Protein AF-A0A955M9H8-F1 (afdb_monomer_lite)

Sequence (209 aa):
PRNGMIAYDSTDDQLQAYIAGTWIELESAGMVDISDDTNLTAGTGITITGDTIAVQDIYVLTAGDTMTGNLNVDAQMVIGSQSAPEVSIILDLSASDQALRVTRLADPAANIAQPRNGMIAYDSTDDQLQAYIAGTWIELESAGMVDISDDTNLTAGTGITITGDTVAVQDIYVLTAGDTMTGNLNVDAQMVIGSQSAPEVSIILDLSA

Radius of gyration: 46.93 Å; chains: 1; bounding box: 77×35×149 Å

Foldseek 3Di:
DDQQDWDQDPVVRFIWGCHPNDTDTDPPPPDDDCVVVPPPPDDPQFDDDPPDGCNVPPDDDDPPDDDDDDDDDPAADEDDDDPDADPPDNYHDDDPPDDDDFAEDCDCVVPPPDDDFQHWYQHPVVRFIWGCHPNDTDTPDDPDDDPCVPPPDDDDDPPDDDDDDDPPPVDPDDDDPPDDDDDDDDDPPDDDDDDPPDPDDDDDDPDDD

pLDDT: mean 75.11, std 16.64, range [47.38, 98.06]

Structure (mmCIF, N/CA/C/O backbone):
data_AF-A0A955M9H8-F1
#
_entry.id   AF-A0A955M9H8-F1
#
loop_
_atom_site.group_PDB
_atom_site.id
_atom_site.type_symbol
_atom_site.label_atom_id
_atom_site.label_alt_id
_atom_site.label_comp_id
_atom_site.label_asym_id
_atom_site.label_entity_id
_atom_site.label_seq_id
_atom_site.pdbx_PDB_ins_code
_atom_site.Cartn_x
_atom_site.Cartn_y
_atom_site.Cartn_z
_atom_site.occupancy
_atom_site.B_iso_or_equiv
_atom_site.auth_seq_id
_atom_site.auth_comp_id
_atom_site.auth_asym_id
_atom_site.auth_atom_id
_atom_site.pdbx_PDB_model_num
ATOM 1 N N . PRO A 1 1 ? 32.779 8.530 -70.816 1.00 83.12 1 PRO A N 1
ATOM 2 C CA . PRO A 1 1 ? 31.581 7.728 -70.453 1.00 83.12 1 PRO A CA 1
ATOM 3 C C . PRO A 1 1 ? 30.554 7.803 -71.595 1.00 83.12 1 PRO A C 1
ATOM 5 O O . PRO A 1 1 ? 30.585 8.768 -72.357 1.00 83.12 1 PRO A O 1
ATOM 8 N N . ARG A 1 2 ? 29.708 6.784 -71.770 1.00 92.19 2 ARG A N 1
ATOM 9 C CA . ARG A 1 2 ? 28.625 6.783 -72.774 1.00 92.19 2 ARG A CA 1
ATOM 10 C C . ARG A 1 2 ? 27.279 6.790 -72.065 1.00 92.19 2 ARG A C 1
ATOM 12 O O . ARG A 1 2 ? 27.181 6.245 -70.973 1.00 92.19 2 ARG A O 1
ATOM 19 N N . ASN A 1 3 ? 26.270 7.404 -72.680 1.00 91.00 3 ASN A N 1
ATOM 20 C CA . ASN A 1 3 ? 24.918 7.427 -72.128 1.00 91.00 3 ASN A CA 1
ATOM 21 C C . ASN A 1 3 ? 24.426 5.990 -71.858 1.00 91.00 3 ASN A C 1
ATOM 23 O O . ASN A 1 3 ? 24.529 5.149 -72.752 1.00 91.00 3 ASN A O 1
ATOM 27 N N . GLY A 1 4 ? 23.935 5.719 -70.649 1.00 84.81 4 GLY A N 1
ATOM 28 C CA . GLY A 1 4 ? 23.524 4.389 -70.182 1.00 84.81 4 GLY A CA 1
ATOM 29 C C . GLY A 1 4 ? 24.651 3.516 -69.614 1.00 84.81 4 GLY A C 1
ATOM 30 O O . GLY A 1 4 ? 24.417 2.351 -69.310 1.00 84.81 4 GLY A O 1
ATOM 31 N N . MET A 1 5 ? 25.874 4.037 -69.481 1.00 92.56 5 MET A N 1
ATOM 32 C CA . MET A 1 5 ? 26.969 3.320 -68.823 1.00 92.56 5 MET A CA 1
ATOM 33 C C . MET A 1 5 ? 26.727 3.268 -67.315 1.00 92.56 5 MET A C 1
ATOM 35 O O . MET A 1 5 ? 26.550 4.316 -66.707 1.00 92.56 5 MET A O 1
ATOM 39 N N . ILE A 1 6 ? 26.768 2.074 -66.727 1.00 92.25 6 ILE A N 1
ATOM 40 C CA . ILE A 1 6 ? 26.753 1.884 -65.274 1.00 92.25 6 ILE A CA 1
ATOM 41 C C . ILE A 1 6 ? 28.199 1.720 -64.808 1.00 92.25 6 ILE A C 1
ATOM 43 O O . ILE A 1 6 ? 28.963 0.963 -65.413 1.00 92.25 6 ILE A O 1
ATOM 47 N N . ALA A 1 7 ? 28.578 2.437 -63.760 1.00 91.25 7 ALA A N 1
ATOM 48 C CA . ALA A 1 7 ? 29.853 2.279 -63.080 1.00 91.25 7 ALA A CA 1
ATOM 49 C C . ALA A 1 7 ? 29.627 2.276 -61.573 1.00 91.25 7 ALA A C 1
ATOM 51 O O . ALA A 1 7 ? 28.625 2.787 -61.090 1.00 91.25 7 ALA A O 1
ATOM 52 N N . TYR A 1 8 ? 30.560 1.681 -60.847 1.00 88.50 8 TYR A N 1
ATOM 53 C CA . TYR A 1 8 ? 30.609 1.786 -59.400 1.00 88.50 8 TYR A CA 1
ATOM 54 C C . TYR A 1 8 ? 31.671 2.825 -59.037 1.00 88.50 8 TYR A C 1
ATOM 56 O O . TYR A 1 8 ? 32.815 2.724 -59.497 1.00 88.50 8 TYR A O 1
ATOM 64 N N . ASP A 1 9 ? 31.269 3.837 -58.279 1.00 88.38 9 ASP A N 1
ATOM 65 C CA . ASP A 1 9 ? 32.151 4.850 -57.726 1.00 88.38 9 ASP A CA 1
ATOM 66 C C . ASP A 1 9 ? 32.754 4.320 -56.426 1.00 88.38 9 ASP A C 1
ATOM 68 O O . ASP A 1 9 ? 32.091 4.219 -55.399 1.00 88.38 9 ASP A O 1
ATOM 72 N N . SER A 1 10 ? 34.033 3.954 -56.480 1.00 86.75 10 SER A N 1
ATOM 73 C CA . SER A 1 10 ? 34.754 3.423 -55.323 1.00 86.75 10 SER A CA 1
ATOM 74 C C . SER A 1 10 ? 35.088 4.472 -54.261 1.00 86.75 10 SER A C 1
ATOM 76 O O . SER A 1 10 ? 35.590 4.104 -53.203 1.00 86.75 10 SER A O 1
ATOM 78 N N . THR A 1 11 ? 34.923 5.763 -54.557 1.00 86.94 11 THR A N 1
ATOM 79 C CA . THR A 1 11 ? 35.150 6.835 -53.581 1.00 86.94 11 THR A CA 1
ATOM 80 C C . THR A 1 11 ? 33.936 7.007 -52.678 1.00 86.94 11 THR A C 1
ATOM 82 O O . THR A 1 11 ? 34.119 7.136 -51.470 1.00 86.94 11 THR A O 1
ATOM 85 N N . ASP A 1 12 ? 32.736 6.909 -53.252 1.00 80.25 12 ASP A N 1
ATOM 86 C CA . ASP A 1 12 ? 31.474 7.118 -52.535 1.00 80.25 12 ASP A CA 1
ATOM 87 C C . ASP A 1 12 ? 30.706 5.807 -52.247 1.00 80.25 12 ASP A C 1
ATOM 89 O O . ASP A 1 12 ? 29.669 5.832 -51.591 1.00 80.25 12 ASP A O 1
ATOM 93 N N . ASP A 1 13 ? 31.228 4.652 -52.687 1.00 82.56 13 ASP A N 1
ATOM 94 C CA . ASP A 1 13 ? 30.629 3.310 -52.524 1.00 82.56 13 ASP A CA 1
ATOM 95 C C . ASP A 1 13 ? 29.223 3.195 -53.149 1.00 82.56 13 ASP A C 1
ATOM 97 O O . ASP A 1 13 ? 28.320 2.562 -52.609 1.00 82.56 13 ASP A O 1
ATOM 101 N N . GLN A 1 14 ? 29.022 3.817 -54.317 1.00 81.94 14 GLN A N 1
ATOM 102 C CA . GLN A 1 14 ? 27.717 3.872 -54.989 1.00 81.94 14 GLN A CA 1
ATOM 103 C C . GLN A 1 14 ? 27.767 3.342 -56.422 1.00 81.94 14 GLN A C 1
ATOM 105 O O . GLN A 1 14 ? 28.731 3.543 -57.161 1.00 81.94 14 GLN A O 1
ATOM 110 N N . LEU A 1 15 ? 26.684 2.702 -56.868 1.00 87.56 15 LEU A N 1
ATOM 111 C CA . LEU A 1 15 ? 26.443 2.465 -58.293 1.00 87.56 15 LEU A CA 1
ATOM 112 C C . LEU A 1 15 ? 25.888 3.747 -58.924 1.00 87.56 15 LEU A C 1
ATOM 114 O O . LEU A 1 15 ? 24.933 4.326 -58.427 1.00 87.56 15 LEU A O 1
ATOM 118 N N . GLN A 1 16 ? 26.451 4.175 -60.048 1.00 89.62 16 GLN A N 1
ATOM 119 C CA . GLN A 1 16 ? 26.017 5.352 -60.796 1.00 89.62 16 GLN A CA 1
ATOM 120 C C . GLN A 1 16 ? 25.764 4.990 -62.263 1.00 89.62 16 GLN A C 1
ATOM 122 O O . GLN A 1 16 ? 26.453 4.155 -62.857 1.00 89.62 16 GLN A O 1
ATOM 127 N N . ALA A 1 17 ? 24.799 5.660 -62.885 1.00 90.94 17 ALA A N 1
ATOM 128 C CA . ALA A 1 17 ? 24.552 5.624 -64.318 1.00 90.94 17 ALA A CA 1
ATOM 129 C C . ALA A 1 17 ? 24.946 6.955 -64.967 1.00 90.94 17 ALA A C 1
ATOM 131 O O . ALA A 1 17 ? 24.565 8.031 -64.513 1.00 90.94 17 ALA A O 1
ATOM 132 N N . TYR A 1 18 ? 25.675 6.897 -66.080 1.00 91.44 18 TYR A N 1
ATOM 133 C CA . TYR A 1 18 ? 25.978 8.079 -66.876 1.00 91.44 18 TYR A CA 1
ATOM 134 C C . TYR A 1 18 ? 24.813 8.384 -67.812 1.00 91.44 18 TYR A C 1
ATOM 136 O O . TYR A 1 18 ? 24.630 7.699 -68.823 1.00 91.44 18 TYR A O 1
ATOM 144 N N . ILE A 1 19 ? 24.035 9.414 -67.491 1.00 87.88 19 ILE A N 1
ATOM 145 C CA . ILE A 1 19 ? 22.838 9.817 -68.224 1.00 87.88 19 ILE A CA 1
ATOM 146 C C . ILE A 1 19 ? 22.992 11.264 -68.705 1.00 87.88 19 ILE A C 1
ATOM 148 O O . ILE A 1 19 ? 23.297 12.170 -67.938 1.00 87.88 19 ILE A O 1
ATOM 152 N N . ALA A 1 20 ? 22.798 11.487 -70.005 1.00 90.06 20 ALA A N 1
ATOM 153 C CA . ALA A 1 20 ? 22.765 12.802 -70.650 1.00 90.06 20 ALA A CA 1
ATOM 154 C C . ALA A 1 20 ? 23.969 13.725 -70.356 1.00 90.06 20 ALA A C 1
ATOM 156 O O . ALA A 1 20 ? 23.840 14.944 -70.402 1.00 90.06 20 ALA A O 1
ATOM 157 N N . GLY A 1 21 ? 25.152 13.157 -70.110 1.00 89.94 21 GLY A N 1
ATOM 158 C CA . GLY A 1 21 ? 26.365 13.93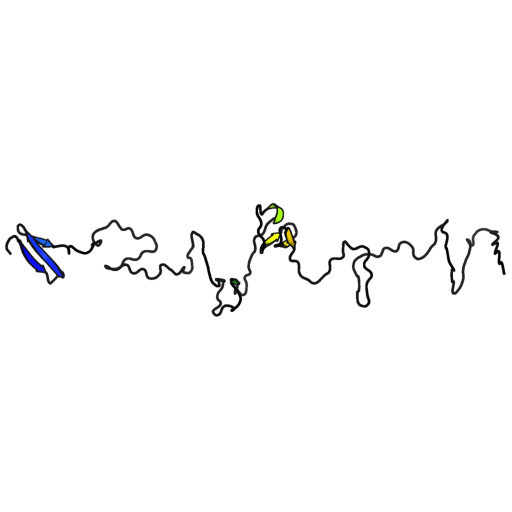7 -69.845 1.00 89.94 21 GLY A CA 1
ATOM 159 C C . GLY A 1 21 ? 26.805 13.961 -68.379 1.00 89.94 21 GLY A C 1
ATOM 160 O O . GLY A 1 21 ? 27.921 14.409 -68.111 1.00 89.94 21 GLY A O 1
ATOM 161 N N . THR A 1 22 ? 25.988 13.425 -67.470 1.00 91.19 22 THR A N 1
ATOM 162 C CA . THR A 1 22 ? 26.162 13.519 -66.013 1.00 91.19 22 THR A CA 1
ATOM 163 C C . THR A 1 22 ? 26.064 12.139 -65.363 1.00 91.19 22 THR A C 1
ATOM 165 O O . THR A 1 22 ? 25.365 11.263 -65.867 1.00 91.19 22 THR A O 1
ATOM 168 N N . TRP A 1 23 ? 26.773 11.926 -64.257 1.00 88.94 23 TRP A N 1
ATOM 169 C CA . TRP A 1 23 ? 26.601 10.738 -63.421 1.00 88.94 23 TRP A CA 1
ATOM 170 C C . TRP A 1 23 ? 25.436 10.944 -62.453 1.00 88.94 23 TRP A C 1
ATOM 172 O O . TRP A 1 23 ? 25.361 11.982 -61.803 1.00 88.94 23 TRP A O 1
ATOM 182 N N . ILE A 1 24 ? 24.516 9.985 -62.412 1.00 84.94 24 ILE A N 1
ATOM 183 C CA . ILE A 1 24 ? 23.360 9.962 -61.512 1.00 84.94 24 ILE A CA 1
ATOM 184 C C . ILE A 1 24 ? 23.457 8.681 -60.690 1.00 84.94 24 ILE A C 1
ATOM 186 O O . ILE A 1 24 ? 23.685 7.612 -61.258 1.00 84.94 24 ILE A O 1
ATOM 190 N N . GLU A 1 25 ? 23.302 8.784 -59.377 1.00 85.38 25 GLU A N 1
ATOM 191 C CA . GLU A 1 25 ? 23.311 7.639 -58.468 1.00 85.38 25 GLU A CA 1
ATOM 192 C C . GLU A 1 25 ? 22.121 6.711 -58.738 1.00 85.38 25 GLU A C 1
ATOM 194 O O . GLU A 1 25 ? 21.013 7.139 -59.063 1.00 85.38 25 GLU A O 1
ATOM 199 N N . LEU A 1 26 ? 22.380 5.410 -58.672 1.00 78.25 26 LEU A N 1
ATOM 200 C CA . LEU A 1 26 ? 21.370 4.370 -58.730 1.00 78.25 26 LEU A CA 1
ATOM 201 C C . LEU A 1 26 ? 21.075 3.969 -57.290 1.00 78.25 26 LEU A C 1
ATOM 203 O O . LEU A 1 26 ? 21.763 3.110 -56.740 1.00 78.25 26 LEU A O 1
ATOM 207 N N . GLU A 1 27 ? 20.064 4.596 -56.693 1.00 71.31 27 GLU A N 1
ATOM 208 C CA . GLU A 1 27 ? 19.567 4.205 -55.374 1.00 71.31 27 GLU A CA 1
ATOM 209 C C . GLU A 1 27 ? 19.289 2.694 -55.355 1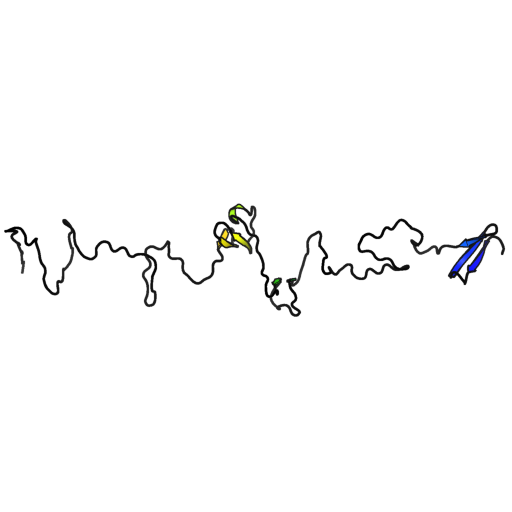.00 71.31 27 GLU A C 1
ATOM 211 O O . GLU A 1 27 ? 18.696 2.124 -56.283 1.00 71.31 27 GLU A O 1
ATOM 216 N N . SER A 1 28 ? 19.768 2.025 -54.307 1.00 62.06 28 SER A N 1
ATOM 217 C CA . SER A 1 28 ? 19.580 0.592 -54.114 1.00 62.06 28 SER A CA 1
ATOM 218 C C . SER A 1 28 ? 18.086 0.287 -53.988 1.00 62.06 28 SER A C 1
ATOM 220 O O . SER A 1 28 ? 17.475 0.472 -52.937 1.00 62.06 28 SER A O 1
ATOM 222 N N . ALA A 1 29 ? 17.483 -0.190 -55.077 1.00 50.16 29 ALA A N 1
ATOM 223 C CA . ALA A 1 29 ? 16.098 -0.637 -55.114 1.00 50.16 29 ALA A CA 1
ATOM 224 C C . ALA A 1 29 ? 15.924 -1.890 -54.234 1.00 50.16 29 ALA A C 1
ATOM 226 O O . ALA A 1 29 ? 15.970 -3.022 -54.716 1.00 50.16 29 ALA A O 1
ATOM 227 N N . GLY A 1 30 ? 15.753 -1.696 -52.927 1.00 50.28 30 GLY A N 1
ATOM 228 C CA . GLY A 1 30 ? 15.548 -2.795 -51.983 1.00 50.28 30 GLY A CA 1
ATOM 229 C C . 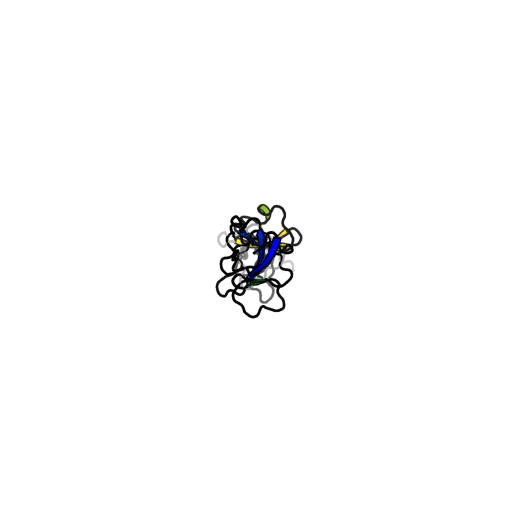GLY A 1 30 ? 15.498 -2.415 -50.505 1.00 50.28 30 GLY A C 1
ATOM 230 O O . GLY A 1 30 ? 15.001 -3.213 -49.711 1.00 50.28 30 GLY A O 1
ATOM 231 N N . MET A 1 31 ? 15.953 -1.221 -50.125 1.00 48.75 31 MET A N 1
ATOM 232 C CA . MET A 1 31 ? 15.824 -0.698 -48.764 1.00 48.75 31 MET A CA 1
ATOM 233 C C . MET A 1 31 ? 15.213 0.700 -48.812 1.00 48.75 31 MET A C 1
ATOM 235 O O . MET A 1 31 ? 15.521 1.477 -49.707 1.00 48.75 31 MET A O 1
ATOM 239 N N . VAL A 1 32 ? 14.303 0.984 -47.879 1.00 52.91 32 VAL A N 1
ATOM 240 C CA . VAL A 1 32 ? 13.751 2.330 -47.697 1.00 52.91 32 VAL A CA 1
ATOM 241 C C . VAL A 1 32 ? 14.846 3.169 -47.044 1.00 52.91 32 VAL A C 1
ATOM 243 O O . VAL A 1 32 ? 15.114 3.001 -45.854 1.00 52.91 32 VAL A O 1
ATOM 246 N N . ASP A 1 33 ? 15.510 3.989 -47.851 1.00 60.97 33 ASP A N 1
ATOM 247 C CA . ASP A 1 33 ? 16.391 5.059 -47.397 1.00 60.97 33 ASP A CA 1
ATOM 248 C C . ASP A 1 33 ? 15.531 6.190 -46.810 1.00 60.97 33 ASP A C 1
ATOM 250 O O . ASP A 1 33 ? 14.473 6.507 -47.349 1.00 60.97 33 ASP A O 1
ATOM 254 N N . ILE A 1 34 ? 15.946 6.718 -45.661 1.00 61.75 34 ILE A N 1
ATOM 255 C CA . ILE A 1 34 ? 15.305 7.847 -44.964 1.00 61.75 34 ILE A CA 1
ATOM 256 C C . ILE A 1 34 ? 16.326 8.950 -44.652 1.00 61.75 34 ILE A C 1
ATOM 258 O O . ILE A 1 34 ? 16.049 9.852 -43.859 1.00 61.75 34 ILE A O 1
ATOM 262 N N . SER A 1 35 ? 17.542 8.841 -45.192 1.00 61.22 35 SER A N 1
ATOM 263 C CA . SER A 1 35 ? 18.654 9.757 -44.923 1.00 61.22 35 SER A CA 1
ATOM 264 C C . SER A 1 35 ? 18.390 11.172 -45.454 1.00 61.22 35 SER A C 1
ATOM 266 O O . SER A 1 35 ? 18.910 12.152 -44.916 1.00 61.22 35 SER A O 1
ATOM 268 N N . ASP A 1 36 ? 17.516 11.288 -46.448 1.00 58.84 36 ASP A N 1
ATOM 269 C CA . ASP A 1 36 ? 17.034 12.506 -47.090 1.00 58.84 36 ASP A CA 1
ATOM 270 C C . ASP A 1 36 ? 15.661 12.983 -46.569 1.00 58.84 36 ASP A C 1
ATOM 272 O O . ASP A 1 36 ? 15.304 14.154 -46.753 1.00 58.84 36 ASP A O 1
ATOM 276 N N . ASP A 1 37 ? 14.931 12.147 -45.821 1.00 58.81 37 ASP A N 1
ATOM 277 C CA . ASP A 1 37 ? 13.652 12.480 -45.180 1.00 58.81 37 ASP A CA 1
ATOM 278 C C . ASP A 1 37 ? 13.845 13.429 -43.979 1.00 58.81 37 ASP A C 1
ATOM 280 O O . ASP A 1 37 ? 13.735 13.088 -42.798 1.00 58.81 37 ASP A O 1
ATOM 284 N N . THR A 1 38 ? 14.070 14.705 -44.296 1.00 52.22 38 THR A N 1
ATOM 285 C CA . THR A 1 38 ? 14.403 15.810 -43.373 1.00 52.22 38 THR A CA 1
ATOM 286 C C . THR A 1 38 ? 13.273 16.198 -42.401 1.00 52.22 38 THR A C 1
ATOM 288 O O . THR A 1 38 ? 13.384 17.180 -41.664 1.00 52.22 38 THR A O 1
ATOM 291 N N . ASN A 1 39 ? 12.173 15.442 -42.385 1.00 51.00 39 ASN A N 1
ATOM 292 C CA . ASN A 1 39 ? 10.959 15.733 -41.620 1.00 51.00 39 ASN A CA 1
ATOM 293 C C . ASN A 1 39 ? 10.777 14.834 -40.389 1.00 51.00 39 ASN A C 1
ATOM 295 O O . ASN A 1 39 ? 9.821 15.022 -39.632 1.00 51.00 39 ASN A O 1
ATOM 299 N N . LEU A 1 40 ? 11.674 13.873 -40.152 1.00 59.12 40 LEU A N 1
ATOM 300 C CA . LEU A 1 40 ? 11.660 13.080 -38.927 1.00 59.12 40 LEU A CA 1
ATOM 301 C C . LEU A 1 40 ? 12.214 13.918 -37.772 1.00 59.12 40 LEU A C 1
ATOM 303 O O . LEU A 1 40 ? 13.390 13.873 -37.424 1.00 59.12 40 LEU A O 1
ATOM 307 N N . THR A 1 41 ? 11.341 14.714 -37.159 1.00 55.19 41 THR A N 1
ATOM 308 C CA . THR A 1 41 ? 11.660 15.349 -35.880 1.00 55.19 41 THR A CA 1
ATOM 309 C C . THR A 1 41 ? 11.634 14.257 -34.818 1.00 55.19 41 THR A C 1
ATOM 311 O O . THR A 1 41 ? 10.561 13.822 -34.400 1.00 55.19 41 THR A O 1
ATOM 314 N N . ALA A 1 42 ? 12.807 13.782 -34.398 1.00 53.47 42 ALA A N 1
ATOM 315 C CA . ALA A 1 42 ? 12.921 12.943 -33.215 1.00 53.47 42 ALA A CA 1
ATOM 316 C C . ALA A 1 42 ? 12.283 13.694 -32.035 1.00 53.47 42 ALA A C 1
ATOM 318 O O . ALA A 1 42 ? 12.747 14.762 -31.632 1.00 53.47 42 ALA A O 1
ATOM 319 N N . GLY A 1 43 ? 11.171 13.171 -31.516 1.00 52.50 43 GLY A N 1
ATOM 320 C CA . GLY A 1 43 ? 10.626 13.644 -30.250 1.00 52.50 43 GLY A CA 1
ATOM 321 C C . GLY A 1 43 ? 11.633 13.414 -29.120 1.00 52.50 43 GLY A C 1
ATOM 322 O O . GLY A 1 43 ? 12.604 12.668 -29.262 1.00 52.50 43 GLY A O 1
ATOM 323 N N . THR A 1 44 ? 11.399 14.033 -27.968 1.00 55.47 44 THR A N 1
ATOM 324 C CA . THR A 1 44 ? 12.144 13.729 -26.738 1.00 55.47 44 THR A CA 1
ATOM 325 C C . THR A 1 44 ? 12.190 12.215 -26.489 1.00 55.47 44 THR A C 1
ATOM 327 O O . THR A 1 44 ? 11.137 11.590 -26.394 1.00 55.47 44 THR A O 1
ATOM 330 N N . GLY A 1 45 ? 13.397 11.641 -26.391 1.00 50.97 45 GLY A N 1
ATOM 331 C CA . GLY A 1 45 ? 13.622 10.209 -26.127 1.00 50.97 45 GLY A CA 1
ATOM 332 C C . GLY A 1 45 ? 14.080 9.370 -27.328 1.00 50.97 45 GLY A C 1
ATOM 333 O O . GLY A 1 45 ? 14.366 8.190 -27.157 1.00 50.97 45 GLY A O 1
ATOM 334 N N . ILE A 1 46 ? 14.187 9.953 -28.527 1.00 55.31 46 ILE A N 1
ATOM 335 C CA . ILE A 1 46 ? 14.696 9.260 -29.720 1.00 55.31 46 ILE A CA 1
ATOM 336 C C . ILE A 1 46 ? 16.080 9.820 -30.084 1.00 55.31 46 ILE A C 1
ATOM 338 O O . ILE A 1 46 ? 16.207 10.997 -30.414 1.00 55.31 46 ILE A O 1
ATOM 342 N N . THR A 1 47 ? 17.108 8.966 -30.066 1.00 54.94 47 THR A N 1
ATOM 343 C CA . THR A 1 47 ? 18.454 9.280 -30.576 1.00 54.94 47 THR A CA 1
ATOM 344 C C . THR A 1 47 ? 18.692 8.473 -31.846 1.00 54.94 47 THR A C 1
ATOM 346 O O . THR A 1 47 ? 18.705 7.245 -31.805 1.00 54.94 47 THR A O 1
ATOM 349 N N . ILE A 1 48 ? 18.878 9.153 -32.976 1.00 60.53 48 ILE A N 1
ATOM 350 C CA . ILE A 1 48 ? 19.225 8.529 -34.258 1.00 60.53 48 ILE A CA 1
ATOM 351 C C . ILE A 1 48 ? 20.693 8.861 -34.537 1.00 60.53 48 ILE A C 1
ATOM 353 O O . ILE A 1 48 ? 21.060 10.032 -34.611 1.00 60.53 48 ILE A O 1
ATOM 357 N N . THR A 1 49 ? 21.537 7.839 -34.671 1.00 51.47 49 THR A N 1
ATOM 358 C CA . THR A 1 49 ? 22.949 7.986 -35.058 1.00 51.47 49 THR A CA 1
ATOM 359 C C . THR A 1 49 ? 23.279 6.926 -36.106 1.00 51.47 49 THR A C 1
ATOM 361 O O . THR A 1 49 ? 23.307 5.743 -35.777 1.00 51.47 49 THR A O 1
ATOM 364 N N . GLY A 1 50 ? 23.527 7.353 -37.351 1.00 60.47 50 GLY A N 1
ATOM 365 C CA . GLY A 1 50 ? 23.748 6.475 -38.512 1.00 60.47 50 GLY A CA 1
ATOM 366 C C . GLY A 1 50 ? 22.484 5.760 -39.015 1.00 60.47 50 GLY A C 1
ATOM 367 O O . GLY A 1 50 ? 21.373 6.091 -38.605 1.00 60.47 50 GLY A O 1
ATOM 368 N N . ASP A 1 51 ? 22.676 4.738 -39.856 1.00 56.97 51 ASP A N 1
ATOM 369 C CA . ASP A 1 51 ? 21.616 3.956 -40.527 1.00 56.97 51 ASP A CA 1
ATOM 370 C C . ASP A 1 51 ? 20.951 2.900 -39.622 1.00 56.97 51 ASP A C 1
ATOM 372 O O . ASP A 1 51 ? 20.349 1.933 -40.089 1.00 56.97 51 ASP A O 1
ATOM 376 N N . THR A 1 52 ? 21.105 2.995 -38.300 1.00 53.59 52 THR A N 1
ATOM 377 C CA . THR A 1 52 ? 20.571 1.997 -37.365 1.00 53.59 52 THR A CA 1
ATOM 378 C C . THR A 1 52 ? 19.881 2.666 -36.187 1.00 53.59 52 THR A C 1
ATOM 380 O O . THR A 1 52 ? 20.471 3.441 -35.438 1.00 53.59 52 THR A O 1
ATOM 383 N N . ILE A 1 53 ? 18.609 2.315 -35.997 1.00 62.69 53 ILE A N 1
ATOM 384 C CA . ILE A 1 53 ? 17.819 2.707 -34.831 1.00 62.69 53 ILE A CA 1
ATOM 385 C C . ILE A 1 53 ? 18.332 1.913 -33.620 1.00 62.69 53 ILE A C 1
ATOM 387 O O . ILE A 1 53 ? 17.967 0.755 -33.414 1.00 62.69 53 ILE A O 1
ATOM 391 N N . ALA A 1 54 ? 19.197 2.534 -32.818 1.00 53.84 54 ALA A N 1
ATOM 392 C CA . ALA A 1 54 ? 19.634 2.008 -31.529 1.00 53.84 54 ALA A CA 1
ATOM 393 C C . ALA A 1 54 ? 18.690 2.507 -30.424 1.00 53.84 54 ALA A C 1
ATOM 395 O O . ALA A 1 54 ? 18.894 3.565 -29.834 1.00 53.84 54 ALA A O 1
ATOM 396 N N . VAL A 1 55 ? 17.639 1.741 -30.136 1.00 56.50 55 VAL A N 1
ATOM 397 C CA . VAL A 1 55 ? 16.784 1.974 -28.963 1.00 56.50 55 VAL A CA 1
ATOM 398 C C . VAL A 1 55 ? 17.445 1.345 -27.742 1.00 56.50 55 VAL A C 1
ATOM 400 O O . VAL A 1 55 ? 17.166 0.202 -27.399 1.00 56.50 55 VAL A O 1
ATOM 403 N N . GLN A 1 56 ? 18.383 2.062 -27.121 1.00 53.62 56 GLN A N 1
ATOM 404 C CA . GLN A 1 56 ? 19.143 1.498 -26.001 1.00 53.62 56 GLN A CA 1
ATOM 405 C C . GLN A 1 56 ? 18.286 1.190 -24.771 1.00 53.62 56 GLN A C 1
ATOM 407 O O . GLN A 1 56 ? 18.686 0.308 -24.039 1.00 53.62 56 GLN A O 1
ATOM 412 N N . ASP A 1 57 ? 17.108 1.790 -24.573 1.00 58.28 57 ASP A N 1
ATOM 413 C CA . ASP A 1 57 ? 16.256 1.475 -23.418 1.00 58.28 57 ASP A CA 1
ATOM 414 C C . ASP A 1 57 ? 14.800 1.924 -23.649 1.00 58.28 57 ASP A C 1
ATOM 416 O O . ASP A 1 57 ? 14.385 2.985 -23.198 1.00 58.28 57 ASP A O 1
ATOM 420 N N . ILE A 1 58 ? 13.975 1.127 -24.340 1.00 60.88 58 ILE A N 1
ATOM 421 C CA . ILE A 1 58 ? 12.508 1.360 -24.338 1.00 60.88 58 ILE A CA 1
ATOM 422 C C . ILE A 1 58 ? 11.842 0.803 -23.060 1.00 60.88 58 ILE A C 1
ATOM 424 O O . ILE A 1 58 ? 10.663 1.047 -22.821 1.00 60.88 58 ILE A O 1
ATOM 428 N N . TYR A 1 59 ? 12.574 0.077 -22.206 1.00 66.31 59 TYR A N 1
ATOM 429 C CA . TYR A 1 59 ? 11.966 -0.732 -21.139 1.00 66.31 59 TYR A CA 1
ATOM 430 C C . TYR A 1 59 ? 12.436 -0.460 -19.707 1.00 66.31 59 TYR A C 1
ATOM 432 O O . TYR A 1 59 ? 12.004 -1.169 -18.798 1.00 66.31 59 TYR A O 1
ATOM 440 N N . VAL A 1 60 ? 13.260 0.560 -19.465 1.00 66.31 60 VAL A N 1
ATOM 441 C CA . VAL A 1 60 ? 13.651 0.926 -18.099 1.00 66.31 60 VAL A CA 1
ATOM 442 C C . VAL A 1 60 ? 13.255 2.368 -17.849 1.00 66.31 60 VAL A C 1
ATOM 444 O O . VAL A 1 60 ? 13.840 3.284 -18.412 1.00 66.31 60 VAL A O 1
ATOM 447 N N . LEU A 1 61 ? 12.252 2.561 -16.991 1.00 75.69 61 LEU A N 1
ATOM 448 C CA . LEU A 1 61 ? 12.025 3.860 -16.371 1.00 75.69 61 LEU A CA 1
ATOM 449 C C . LEU A 1 61 ? 13.268 4.182 -15.543 1.00 75.69 61 LEU A C 1
ATOM 451 O O . LEU A 1 61 ? 13.609 3.473 -14.595 1.00 75.69 61 LEU A O 1
ATOM 455 N N . THR A 1 62 ? 13.969 5.225 -15.937 1.00 72.25 62 THR A N 1
ATOM 456 C CA . THR A 1 62 ? 15.102 5.788 -15.223 1.00 72.25 62 THR A CA 1
ATOM 457 C C . THR A 1 62 ? 14.635 6.776 -14.153 1.00 72.25 62 THR A C 1
ATOM 459 O O . THR A 1 62 ? 13.452 7.109 -14.028 1.00 72.25 62 THR A O 1
ATOM 462 N N . ALA A 1 63 ? 15.571 7.234 -13.319 1.00 75.50 63 ALA A N 1
ATOM 463 C CA . ALA A 1 63 ? 15.272 8.210 -12.281 1.00 75.50 63 ALA A CA 1
ATOM 464 C C . ALA A 1 63 ? 14.724 9.509 -12.898 1.00 75.50 63 ALA A C 1
ATOM 466 O O . ALA A 1 63 ? 15.425 10.202 -13.631 1.00 75.50 63 ALA A O 1
ATOM 467 N N . GLY A 1 64 ? 13.484 9.849 -12.544 1.00 77.25 64 GLY A N 1
ATOM 468 C CA . GLY A 1 64 ? 12.786 11.034 -13.047 1.00 77.25 64 GLY A CA 1
ATOM 469 C C . GLY A 1 64 ? 11.730 10.739 -14.112 1.00 77.25 64 GLY A C 1
ATOM 470 O O . GLY A 1 64 ? 10.944 11.634 -14.426 1.00 77.25 64 GLY A O 1
ATOM 471 N N . ASP A 1 65 ? 11.649 9.505 -14.614 1.00 81.56 65 ASP A N 1
ATOM 472 C CA . ASP A 1 65 ? 10.611 9.133 -15.570 1.00 81.56 65 ASP A CA 1
ATOM 473 C C . ASP A 1 65 ? 9.223 9.083 -14.916 1.00 81.56 65 ASP A C 1
ATOM 475 O O . ASP A 1 65 ? 9.055 8.728 -13.748 1.00 81.56 65 ASP A O 1
ATOM 479 N N . THR A 1 66 ? 8.200 9.452 -15.690 1.00 81.62 66 THR A N 1
ATOM 480 C CA . THR A 1 66 ? 6.790 9.404 -15.281 1.00 81.62 66 THR A CA 1
ATOM 481 C C . THR A 1 66 ? 6.023 8.478 -16.216 1.00 81.62 66 THR A C 1
ATOM 483 O O . THR A 1 66 ? 6.030 8.668 -17.431 1.00 81.62 66 THR A O 1
ATOM 486 N N . MET A 1 67 ? 5.313 7.494 -15.663 1.00 84.00 67 MET A N 1
ATOM 487 C CA . MET A 1 67 ? 4.395 6.663 -16.443 1.00 84.00 67 MET A CA 1
ATOM 488 C C . MET A 1 67 ? 3.062 7.381 -16.650 1.00 84.00 67 MET A C 1
ATOM 490 O O . MET A 1 67 ? 2.446 7.845 -15.694 1.00 84.00 67 MET A O 1
ATOM 494 N N . THR A 1 68 ? 2.574 7.406 -17.891 1.00 79.25 68 THR A N 1
ATOM 495 C CA . THR A 1 68 ? 1.177 7.750 -18.185 1.00 79.25 68 THR A CA 1
ATOM 496 C C . THR A 1 68 ? 0.434 6.456 -18.512 1.00 79.25 68 THR A C 1
ATOM 498 O O . THR A 1 68 ? 0.632 5.889 -19.582 1.00 79.25 68 THR A O 1
ATOM 501 N N . GLY A 1 69 ? -0.383 5.951 -17.584 1.00 83.81 69 GLY A N 1
ATOM 502 C CA . GLY A 1 69 ? -1.141 4.705 -17.752 1.00 83.81 69 GLY A CA 1
ATOM 503 C C . GLY A 1 69 ? -1.031 3.757 -16.557 1.00 83.81 69 GLY A C 1
ATOM 504 O O . GLY A 1 69 ? -0.536 4.131 -15.496 1.00 83.81 69 GLY A O 1
ATOM 505 N N . ASN A 1 70 ? -1.513 2.525 -16.735 1.00 87.62 70 ASN A N 1
ATOM 506 C CA . ASN A 1 70 ? -1.493 1.504 -15.689 1.00 87.62 70 ASN A CA 1
ATOM 507 C C . ASN A 1 70 ? -0.172 0.728 -15.713 1.00 87.62 70 ASN A C 1
ATOM 509 O O . ASN A 1 70 ? 0.267 0.281 -16.771 1.00 87.62 70 ASN A O 1
ATOM 513 N N . LEU A 1 71 ? 0.406 0.499 -14.536 1.00 87.69 71 LEU A N 1
ATOM 514 C CA . LEU A 1 71 ? 1.467 -0.481 -14.331 1.00 87.69 71 LEU A CA 1
ATOM 515 C C . LEU A 1 71 ? 0.823 -1.815 -13.924 1.00 87.69 71 LEU A C 1
ATOM 517 O O . LEU A 1 71 ? 0.204 -1.888 -12.865 1.00 87.69 71 LEU A O 1
ATOM 521 N N . ASN A 1 72 ? 0.949 -2.853 -14.755 1.00 87.50 72 ASN A N 1
ATOM 522 C CA . ASN A 1 72 ? 0.573 -4.217 -14.375 1.00 87.50 72 ASN A CA 1
ATOM 523 C C . ASN A 1 72 ? 1.828 -4.985 -13.943 1.00 87.50 72 ASN A C 1
ATOM 525 O O . ASN A 1 72 ? 2.744 -5.149 -14.748 1.00 87.50 72 ASN A O 1
ATOM 529 N N . VAL A 1 73 ? 1.871 -5.434 -12.687 1.00 88.19 73 VAL A N 1
ATOM 530 C CA . VAL A 1 73 ? 2.978 -6.222 -12.127 1.00 88.19 73 VAL A CA 1
ATOM 531 C C . VAL A 1 73 ? 2.433 -7.595 -11.744 1.00 88.19 73 VAL A C 1
ATOM 533 O O . VAL A 1 73 ? 1.656 -7.704 -10.802 1.00 88.19 73 VAL A O 1
ATOM 536 N N . ASP A 1 74 ? 2.840 -8.638 -12.470 1.00 86.31 74 ASP A N 1
ATOM 537 C CA . ASP A 1 74 ? 2.386 -10.020 -12.227 1.00 86.31 74 ASP A CA 1
ATOM 538 C C . ASP A 1 74 ? 3.262 -10.767 -11.188 1.00 86.31 74 ASP A C 1
ATOM 540 O O . ASP A 1 74 ? 3.009 -11.928 -10.866 1.00 86.31 74 ASP A O 1
ATOM 544 N N . ALA A 1 75 ? 4.303 -10.105 -10.667 1.00 87.31 75 ALA A N 1
ATOM 545 C CA . ALA A 1 75 ? 5.260 -10.613 -9.679 1.00 87.31 75 ALA A CA 1
ATOM 546 C C . ALA A 1 75 ? 5.420 -9.626 -8.497 1.00 87.31 75 ALA A C 1
ATOM 548 O O . ALA A 1 75 ? 4.548 -8.795 -8.256 1.00 87.31 75 ALA A O 1
ATOM 549 N N . GLN A 1 76 ? 6.516 -9.713 -7.737 1.00 89.88 76 GLN A N 1
ATOM 550 C CA . GLN A 1 76 ? 6.792 -8.810 -6.615 1.00 89.88 76 GLN A CA 1
ATOM 551 C C . GLN A 1 76 ? 7.157 -7.392 -7.086 1.00 89.88 76 GLN A C 1
ATOM 553 O O . GLN A 1 76 ? 7.965 -7.213 -7.997 1.00 89.88 76 GLN A O 1
ATOM 558 N N . MET A 1 77 ? 6.606 -6.386 -6.408 1.00 90.25 77 MET A N 1
ATOM 559 C CA . MET A 1 77 ? 6.998 -4.984 -6.489 1.00 90.25 77 MET A CA 1
ATOM 560 C C . MET A 1 77 ? 7.820 -4.608 -5.254 1.00 90.25 77 MET A C 1
ATOM 562 O O . MET A 1 77 ? 7.393 -4.848 -4.127 1.00 90.25 77 MET A O 1
ATOM 566 N N . VAL A 1 78 ? 8.972 -3.975 -5.467 1.00 89.88 78 VAL A N 1
ATOM 567 C CA . VAL A 1 78 ? 9.845 -3.468 -4.400 1.00 89.88 78 VAL A CA 1
ATOM 568 C C . VAL A 1 78 ? 9.942 -1.959 -4.545 1.00 89.88 78 VAL A C 1
ATOM 570 O O . VAL A 1 78 ? 10.276 -1.460 -5.619 1.00 89.88 78 VAL A O 1
ATOM 573 N N . ILE A 1 79 ? 9.633 -1.229 -3.477 1.00 89.94 79 ILE A N 1
ATOM 574 C CA . ILE A 1 79 ? 9.717 0.231 -3.429 1.00 89.94 79 ILE A CA 1
ATOM 575 C C . ILE A 1 79 ? 10.735 0.617 -2.357 1.00 89.94 79 ILE A C 1
ATOM 577 O O . ILE A 1 79 ? 10.525 0.390 -1.165 1.00 89.94 79 ILE A O 1
ATOM 581 N N . GLY A 1 80 ? 11.838 1.220 -2.802 1.00 85.38 80 GLY A N 1
ATOM 582 C CA . GLY A 1 80 ? 12.987 1.571 -1.970 1.00 85.38 80 GLY A CA 1
ATOM 583 C C . GLY A 1 80 ? 14.300 1.090 -2.591 1.00 85.38 80 GLY A C 1
ATOM 584 O O . GLY A 1 80 ? 14.357 0.769 -3.776 1.00 85.38 80 GLY A O 1
ATOM 585 N N . SER A 1 81 ? 15.363 1.056 -1.788 1.00 78.88 81 SER A N 1
ATOM 586 C CA . SER A 1 81 ? 16.733 0.761 -2.244 1.00 78.88 81 SER A CA 1
ATOM 587 C C . SER A 1 81 ? 17.256 -0.596 -1.750 1.00 78.88 81 SER A C 1
ATOM 589 O O . SER A 1 81 ? 18.437 -0.720 -1.419 1.00 78.88 81 SER A O 1
ATOM 591 N N . GLN A 1 82 ? 16.395 -1.611 -1.639 1.00 77.56 82 GLN A N 1
ATOM 592 C CA . GLN A 1 82 ? 16.785 -2.940 -1.157 1.00 77.56 82 GLN A CA 1
ATOM 593 C C . GLN A 1 82 ? 17.283 -3.836 -2.294 1.00 77.56 82 GLN A C 1
ATOM 595 O O . GLN A 1 82 ? 16.654 -3.958 -3.340 1.00 77.56 82 GLN A O 1
ATOM 600 N N . SER A 1 83 ? 18.432 -4.480 -2.078 1.00 77.75 83 SER A N 1
ATOM 601 C CA . SER A 1 83 ? 19.089 -5.340 -3.072 1.00 77.75 83 SER A CA 1
ATOM 602 C C . SER A 1 83 ? 18.625 -6.802 -3.049 1.00 77.75 83 SER A C 1
ATOM 604 O O . SER A 1 83 ? 18.923 -7.543 -3.983 1.00 77.75 83 SER A O 1
ATOM 606 N N . ALA A 1 84 ? 17.919 -7.221 -1.997 1.00 83.94 84 ALA A N 1
ATOM 607 C CA . ALA A 1 84 ? 17.416 -8.578 -1.801 1.00 83.94 84 ALA A CA 1
ATOM 608 C C . ALA A 1 84 ? 16.002 -8.516 -1.191 1.00 83.94 84 ALA A C 1
ATOM 610 O O . ALA A 1 84 ? 15.890 -8.281 0.013 1.00 83.94 84 ALA A O 1
ATOM 611 N N . PRO A 1 85 ? 14.947 -8.667 -2.007 1.00 82.56 85 PRO A N 1
ATOM 612 C CA . PRO A 1 85 ? 13.561 -8.610 -1.546 1.00 82.56 85 PRO A CA 1
ATOM 613 C C . PRO A 1 85 ? 13.179 -9.840 -0.718 1.00 82.56 85 PRO A C 1
ATOM 615 O O . PRO A 1 85 ? 13.733 -10.927 -0.914 1.00 82.56 85 PRO A O 1
ATOM 618 N N . GLU A 1 86 ? 12.188 -9.702 0.158 1.00 86.19 86 GLU A N 1
ATOM 619 C CA . GLU A 1 86 ? 11.679 -10.831 0.949 1.00 86.19 86 GLU A CA 1
ATOM 620 C C . GLU A 1 86 ? 10.896 -11.841 0.085 1.00 86.19 86 GLU A C 1
ATOM 622 O O . GLU A 1 86 ? 10.109 -11.475 -0.786 1.00 86.19 86 GLU A O 1
ATOM 627 N N . VAL A 1 87 ? 11.069 -13.145 0.341 1.00 82.19 87 VAL A N 1
ATOM 628 C CA . VAL A 1 87 ? 10.652 -14.234 -0.581 1.00 82.19 87 VAL A CA 1
ATOM 629 C C . VAL A 1 87 ? 9.135 -14.521 -0.569 1.00 82.19 87 VAL A C 1
ATOM 631 O O . VAL A 1 87 ? 8.648 -15.315 -1.368 1.00 82.19 87 VAL A O 1
ATOM 634 N N . SER A 1 88 ? 8.356 -13.914 0.335 1.00 87.31 88 SER A N 1
ATOM 635 C CA . SER A 1 88 ? 6.929 -14.252 0.547 1.00 87.31 88 SER A CA 1
ATOM 636 C C . SER A 1 88 ? 5.967 -13.064 0.469 1.00 87.31 88 SER A C 1
ATOM 638 O O . SER A 1 88 ? 4.870 -13.131 1.024 1.00 87.31 88 SER A O 1
ATOM 640 N N . ILE A 1 89 ? 6.348 -11.979 -0.209 1.00 87.56 89 ILE A N 1
ATOM 641 C CA . ILE A 1 89 ? 5.513 -10.776 -0.327 1.00 87.56 89 ILE A CA 1
ATOM 642 C C . ILE A 1 89 ? 5.411 -10.297 -1.775 1.00 87.56 89 ILE A C 1
ATOM 644 O O . ILE A 1 89 ? 6.333 -10.458 -2.567 1.00 87.56 89 ILE A O 1
ATOM 648 N N . ILE A 1 90 ? 4.266 -9.704 -2.117 1.00 90.38 90 ILE A N 1
ATOM 649 C CA . ILE A 1 90 ? 4.012 -9.132 -3.451 1.00 90.38 90 ILE A CA 1
ATOM 650 C C . ILE A 1 90 ? 4.337 -7.631 -3.474 1.00 90.38 90 ILE A C 1
ATOM 652 O O . ILE A 1 90 ? 4.686 -7.105 -4.523 1.00 90.38 90 ILE A O 1
ATOM 656 N N . LEU A 1 91 ? 4.279 -6.948 -2.327 1.00 91.31 91 LEU A N 1
ATOM 657 C CA . LEU A 1 91 ? 4.707 -5.559 -2.165 1.00 91.31 91 LEU A CA 1
ATOM 658 C C . LEU A 1 91 ? 5.705 -5.474 -1.007 1.00 91.31 91 LEU A C 1
ATOM 660 O O . LEU A 1 91 ? 5.333 -5.756 0.131 1.00 91.31 91 LEU A O 1
ATOM 664 N N . ASP A 1 92 ? 6.941 -5.087 -1.312 1.00 91.75 92 ASP A N 1
ATOM 665 C CA . ASP A 1 92 ? 8.020 -4.849 -0.349 1.00 91.75 92 ASP A CA 1
ATOM 666 C C . ASP A 1 92 ? 8.318 -3.348 -0.254 1.00 91.75 92 ASP A C 1
ATOM 668 O O . ASP A 1 92 ? 8.605 -2.699 -1.263 1.00 91.75 92 ASP A O 1
ATOM 672 N N . LEU A 1 93 ? 8.212 -2.785 0.950 1.00 92.25 93 LEU A N 1
ATOM 673 C CA . LEU A 1 93 ? 8.473 -1.373 1.230 1.00 92.25 93 LEU A CA 1
ATOM 674 C C . LEU A 1 93 ? 9.694 -1.286 2.138 1.00 92.25 93 LEU A C 1
ATOM 676 O O . LEU A 1 93 ? 9.602 -1.533 3.339 1.00 92.25 93 LEU A O 1
ATOM 680 N N . SER A 1 94 ? 10.835 -0.919 1.565 1.00 91.12 94 SER A N 1
ATOM 681 C CA . SER A 1 94 ? 12.133 -1.133 2.209 1.00 91.12 94 SER A CA 1
ATOM 682 C C . SER A 1 94 ? 12.831 0.157 2.659 1.00 91.12 94 SER A C 1
ATOM 684 O O . SER A 1 94 ? 14.033 0.154 2.936 1.00 91.12 94 SER A O 1
ATOM 686 N N . ALA A 1 95 ? 12.132 1.292 2.636 1.00 90.69 95 ALA A N 1
ATOM 687 C CA . ALA A 1 95 ? 12.686 2.576 3.054 1.00 90.69 95 ALA A CA 1
ATOM 688 C C . ALA A 1 95 ? 12.879 2.624 4.581 1.00 90.69 95 ALA A C 1
ATOM 690 O O . ALA A 1 95 ? 12.035 2.151 5.336 1.00 90.69 95 ALA A O 1
ATOM 691 N N . SER A 1 96 ? 13.980 3.219 5.049 1.00 90.50 96 SER A N 1
ATOM 692 C CA . SER A 1 96 ? 14.311 3.287 6.483 1.00 90.50 96 SER A CA 1
ATOM 693 C C . SER A 1 96 ? 13.565 4.380 7.253 1.00 90.50 96 SER A C 1
ATOM 695 O O . SER A 1 96 ? 13.497 4.336 8.478 1.00 90.50 96 SER A O 1
ATOM 697 N N . ASP A 1 97 ? 13.059 5.388 6.550 1.00 91.38 97 ASP A N 1
ATOM 698 C CA . ASP A 1 97 ? 12.478 6.617 7.101 1.00 91.38 97 ASP A CA 1
ATOM 699 C C . ASP A 1 97 ? 11.182 7.030 6.384 1.00 91.38 97 ASP A C 1
ATOM 701 O O . ASP A 1 97 ? 10.707 8.158 6.523 1.00 91.38 97 ASP A O 1
ATOM 705 N N . GLN A 1 98 ? 10.590 6.112 5.620 1.00 92.06 98 GLN A N 1
ATOM 706 C CA . GLN A 1 98 ? 9.330 6.321 4.914 1.00 92.06 98 GLN A CA 1
ATOM 707 C C . GLN A 1 98 ? 8.375 5.167 5.212 1.00 92.06 98 GLN A C 1
ATOM 709 O O . GLN A 1 98 ? 8.789 4.075 5.588 1.00 92.06 98 GLN A O 1
ATOM 714 N N . ALA A 1 99 ? 7.083 5.415 5.035 1.00 91.62 99 ALA A N 1
ATOM 715 C CA . ALA A 1 99 ? 6.038 4.428 5.263 1.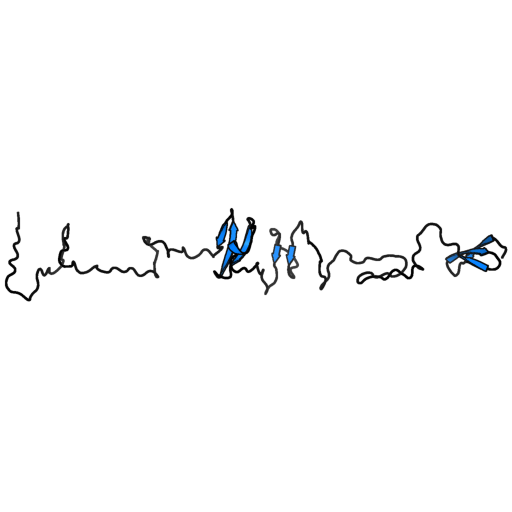00 91.62 99 ALA A CA 1
ATOM 716 C C . ALA A 1 99 ? 4.987 4.497 4.155 1.00 91.62 99 ALA A C 1
ATOM 718 O O . ALA A 1 99 ? 4.867 5.507 3.452 1.00 91.62 99 ALA A O 1
ATOM 719 N N . LEU A 1 100 ? 4.183 3.437 4.036 1.00 93.62 100 LEU A N 1
ATOM 720 C CA . LEU A 1 100 ? 2.978 3.488 3.220 1.00 93.62 100 LEU A CA 1
ATOM 721 C C . LEU A 1 100 ? 2.004 4.490 3.829 1.00 93.62 100 LEU A C 1
ATOM 723 O O . LEU A 1 100 ? 1.472 4.281 4.919 1.00 93.62 100 LEU A O 1
ATOM 727 N N . ARG A 1 101 ? 1.711 5.553 3.089 1.00 94.00 101 ARG A N 1
ATOM 728 C CA . ARG A 1 101 ? 0.575 6.408 3.402 1.00 94.00 101 ARG A CA 1
ATOM 729 C C . ARG A 1 101 ? -0.660 5.861 2.696 1.00 94.00 101 ARG A C 1
ATOM 731 O O . ARG A 1 101 ? -0.762 5.953 1.475 1.00 94.00 101 ARG A O 1
ATOM 738 N N . VAL A 1 102 ? -1.593 5.309 3.465 1.00 95.06 102 VAL A N 1
ATOM 739 C CA . VAL A 1 102 ? -2.896 4.868 2.948 1.00 95.06 102 VAL A CA 1
ATOM 740 C C . VAL A 1 102 ? -3.786 6.060 2.579 1.00 95.06 102 VAL A C 1
ATOM 742 O O . VAL A 1 102 ? -3.520 7.207 2.955 1.00 95.06 102 VAL A O 1
ATOM 745 N N . THR A 1 103 ? -4.861 5.795 1.837 1.00 96.12 103 THR A N 1
ATOM 746 C CA . THR A 1 103 ? -5.875 6.803 1.514 1.00 96.12 103 THR A CA 1
ATOM 747 C C . THR A 1 103 ? -6.504 7.339 2.800 1.00 96.12 103 THR A C 1
ATOM 749 O O . THR A 1 103 ? -7.042 6.572 3.592 1.00 96.12 103 THR A O 1
ATOM 752 N N . ARG A 1 104 ? -6.435 8.659 3.000 1.00 97.31 104 ARG A N 1
ATOM 753 C CA . ARG A 1 104 ? -7.008 9.364 4.155 1.00 97.31 104 ARG A CA 1
ATOM 754 C C . ARG A 1 104 ? -8.319 10.028 3.754 1.00 97.31 104 ARG A C 1
ATOM 756 O O . ARG A 1 104 ? -8.315 10.856 2.843 1.00 97.31 104 ARG A O 1
ATOM 763 N N . LEU A 1 105 ? -9.404 9.674 4.429 1.00 97.38 105 LEU A N 1
ATOM 764 C CA . LEU A 1 105 ? -10.770 10.121 4.145 1.00 97.38 105 LEU A CA 1
ATOM 765 C C . LEU A 1 105 ? -11.415 10.645 5.425 1.00 97.38 105 LEU A C 1
ATOM 767 O O . LEU A 1 105 ? -10.966 10.299 6.512 1.00 97.38 105 LEU A O 1
ATOM 771 N N . ALA A 1 106 ? -12.424 11.510 5.308 1.00 97.38 106 ALA A N 1
ATOM 772 C CA . ALA A 1 106 ? -13.157 11.968 6.489 1.00 97.38 106 ALA A CA 1
ATOM 773 C C . ALA A 1 106 ? -13.906 10.796 7.129 1.00 97.38 106 ALA A C 1
ATOM 775 O O . ALA A 1 106 ? -13.814 10.634 8.326 1.00 97.38 106 ALA A O 1
ATOM 776 N N . ASP A 1 107 ? -14.547 9.968 6.304 1.00 96.56 107 ASP A N 1
ATOM 777 C CA . ASP A 1 107 ? -15.203 8.720 6.696 1.00 96.56 107 ASP A CA 1
ATOM 778 C C . ASP A 1 107 ? -15.145 7.760 5.484 1.00 96.56 107 ASP A C 1
ATOM 780 O O . ASP A 1 107 ? -15.747 8.055 4.438 1.00 96.56 107 ASP A O 1
ATOM 784 N N . PRO A 1 108 ? -14.409 6.634 5.546 1.00 96.88 108 PRO A N 1
ATOM 785 C CA . PRO A 1 108 ? -14.337 5.654 4.464 1.00 96.88 108 PRO A CA 1
ATOM 786 C C . PRO A 1 108 ? -15.698 5.085 4.038 1.00 96.88 108 PRO A C 1
ATOM 788 O O . PRO A 1 108 ? -15.897 4.834 2.843 1.00 96.88 108 PRO A O 1
ATOM 791 N N . ALA A 1 109 ? -16.647 4.917 4.965 1.00 95.19 109 ALA A N 1
ATOM 792 C CA . ALA A 1 109 ? -17.988 4.410 4.681 1.00 95.19 109 ALA A CA 1
ATOM 793 C C . ALA A 1 109 ? -18.824 5.411 3.875 1.00 95.19 109 ALA A C 1
ATOM 795 O O . ALA A 1 109 ? -19.558 5.006 2.970 1.00 95.19 109 ALA A O 1
ATOM 796 N N . ALA A 1 110 ? -18.676 6.710 4.140 1.00 96.50 110 ALA A N 1
ATOM 797 C CA . ALA A 1 110 ? -19.363 7.760 3.389 1.00 96.50 110 ALA A CA 1
ATOM 798 C C . ALA A 1 110 ? -18.633 8.180 2.102 1.00 96.50 110 ALA A C 1
ATOM 800 O O . ALA A 1 110 ? -19.266 8.626 1.141 1.00 96.50 110 ALA A O 1
ATOM 801 N N . ASN A 1 111 ? -17.300 8.103 2.067 1.00 97.50 111 ASN A N 1
ATOM 802 C CA . ASN A 1 111 ? -16.499 8.667 0.977 1.00 97.50 111 ASN A CA 1
ATOM 803 C C . ASN A 1 111 ? -16.169 7.668 -0.140 1.00 97.50 111 ASN A C 1
ATOM 805 O O . ASN A 1 111 ? -15.898 8.093 -1.266 1.00 97.50 111 ASN A O 1
ATOM 809 N N . ILE A 1 112 ? -16.210 6.359 0.123 1.00 97.12 112 ILE A N 1
ATOM 810 C CA . ILE A 1 112 ? -15.986 5.329 -0.900 1.00 97.12 112 ILE A CA 1
ATOM 811 C C . ILE A 1 112 ? -17.338 4.764 -1.337 1.00 97.12 112 ILE A C 1
ATOM 813 O O . ILE A 1 112 ? -17.960 3.985 -0.629 1.00 97.12 112 ILE A O 1
ATOM 817 N N . ALA A 1 113 ? -17.782 5.125 -2.544 1.00 96.94 113 ALA A N 1
ATOM 818 C CA . ALA A 1 113 ? -19.113 4.758 -3.041 1.00 96.94 113 ALA A CA 1
ATOM 819 C C . ALA A 1 113 ? -19.302 3.251 -3.315 1.00 96.94 113 ALA A C 1
ATOM 821 O O . ALA A 1 113 ? -20.424 2.752 -3.282 1.00 96.94 113 ALA A O 1
ATOM 822 N N . GLN A 1 114 ? -18.225 2.533 -3.652 1.00 96.94 114 GLN A N 1
ATOM 823 C CA . GLN A 1 114 ? -18.253 1.104 -3.993 1.00 96.94 114 GLN A CA 1
ATOM 824 C C . GLN A 1 114 ? -17.041 0.382 -3.387 1.00 96.94 114 GLN A C 1
ATOM 826 O O . GLN A 1 114 ? -16.108 0.018 -4.115 1.00 96.94 114 GLN A O 1
ATOM 831 N N . PRO A 1 115 ? -17.011 0.215 -2.055 1.00 97.25 115 PRO A N 1
ATOM 832 C CA . PRO A 1 115 ? -15.900 -0.442 -1.387 1.00 97.25 115 PRO A CA 1
ATOM 833 C C . PRO A 1 115 ? -15.831 -1.928 -1.770 1.00 97.25 115 PRO A C 1
ATOM 835 O O . PRO A 1 115 ? -16.829 -2.555 -2.135 1.00 97.25 115 PRO A O 1
ATOM 838 N N . ARG A 1 116 ? -14.626 -2.499 -1.722 1.00 98.06 116 ARG A N 1
ATOM 839 C CA . ARG A 1 116 ? -14.365 -3.917 -2.011 1.00 98.06 116 ARG A CA 1
ATOM 840 C C . ARG A 1 116 ? -13.597 -4.546 -0.866 1.00 98.06 116 ARG A C 1
ATOM 842 O O . ARG A 1 116 ? -12.764 -3.887 -0.249 1.00 98.06 116 ARG A O 1
ATOM 849 N N . ASN A 1 117 ? -13.867 -5.825 -0.602 1.00 96.81 117 ASN A N 1
ATOM 850 C CA . ASN A 1 117 ? -13.191 -6.553 0.471 1.00 96.81 117 ASN A CA 1
ATOM 851 C C . ASN A 1 117 ? -11.667 -6.479 0.299 1.00 96.81 117 ASN A C 1
ATOM 853 O O . ASN A 1 117 ? -11.160 -6.724 -0.796 1.00 96.81 117 ASN A O 1
ATOM 857 N N . GLY A 1 118 ? -10.966 -6.150 1.384 1.00 94.50 118 GLY A N 1
ATOM 858 C CA . GLY A 1 118 ? -9.515 -5.965 1.416 1.00 94.50 118 GLY A CA 1
ATOM 859 C C . GLY A 1 118 ? -9.043 -4.525 1.193 1.00 94.50 118 GLY A C 1
ATOM 860 O O . GLY A 1 118 ? -7.844 -4.278 1.278 1.00 94.50 118 GLY A O 1
ATOM 861 N N . MET A 1 119 ? -9.940 -3.567 0.928 1.00 97.06 119 MET A N 1
ATOM 862 C CA . MET A 1 119 ? -9.574 -2.146 0.959 1.00 97.06 119 MET A CA 1
ATOM 863 C C . MET A 1 119 ? -9.184 -1.725 2.377 1.00 97.06 119 MET A C 1
ATOM 865 O O . MET A 1 119 ? -9.831 -2.138 3.335 1.00 97.06 119 MET A O 1
ATOM 869 N N . ILE A 1 120 ? -8.160 -0.879 2.491 1.00 96.81 120 ILE A N 1
ATOM 870 C CA . ILE A 1 120 ? -7.701 -0.277 3.747 1.00 96.81 120 ILE A CA 1
ATOM 871 C C . ILE A 1 120 ? -7.665 1.237 3.551 1.00 96.81 120 ILE A C 1
ATOM 873 O O . ILE A 1 120 ? -7.146 1.722 2.541 1.00 96.81 120 ILE A O 1
ATOM 877 N N . ALA A 1 121 ? -8.210 1.980 4.505 1.00 97.38 121 ALA A N 1
ATOM 878 C CA . ALA A 1 121 ? -8.220 3.436 4.506 1.00 97.38 121 ALA A CA 1
ATOM 879 C C . ALA A 1 121 ? -8.039 3.962 5.932 1.00 97.38 121 ALA A C 1
ATOM 881 O O . ALA A 1 121 ? -8.287 3.255 6.904 1.00 97.38 121 ALA A O 1
ATOM 882 N N . TYR A 1 122 ? -7.591 5.206 6.045 1.00 97.12 122 TYR A N 1
ATOM 883 C CA . TYR A 1 122 ? -7.550 5.918 7.314 1.00 97.12 122 TYR A CA 1
ATOM 884 C C . TYR A 1 122 ? -8.751 6.857 7.404 1.00 97.12 122 TYR A C 1
ATOM 886 O O . TYR A 1 122 ? -8.889 7.763 6.571 1.00 97.12 122 TYR A O 1
ATOM 894 N N . ASP A 1 123 ? -9.588 6.624 8.404 1.00 96.62 123 ASP A N 1
ATOM 895 C CA . ASP A 1 123 ? -10.647 7.521 8.839 1.00 96.62 123 ASP A CA 1
ATOM 896 C C . ASP A 1 123 ? -10.028 8.665 9.643 1.00 96.62 123 ASP A C 1
ATOM 898 O O . ASP A 1 123 ? -9.294 8.451 10.603 1.00 96.62 123 ASP A O 1
ATOM 902 N N . SER A 1 124 ? -10.266 9.896 9.205 1.00 96.25 124 SER A N 1
ATOM 903 C CA . SER A 1 124 ? -9.683 11.090 9.814 1.00 96.25 124 SER A CA 1
ATOM 904 C C . SER A 1 124 ? -10.626 11.891 10.689 1.00 96.25 124 SER A C 1
ATOM 906 O O . SER A 1 124 ? -10.195 12.904 11.241 1.00 96.25 124 SER A O 1
ATOM 908 N N . THR A 1 125 ? -11.890 11.491 10.771 1.00 95.88 125 THR A N 1
ATOM 909 C CA . THR A 1 125 ? -12.812 12.007 11.777 1.00 95.88 125 THR A CA 1
ATOM 910 C C . THR A 1 125 ? -12.672 11.201 13.059 1.00 95.88 125 THR A C 1
ATOM 912 O O . THR A 1 125 ? -12.594 11.808 14.125 1.00 95.88 125 THR A O 1
ATOM 915 N N . ASP A 1 126 ? -12.534 9.881 12.933 1.00 91.75 126 ASP A N 1
ATOM 916 C CA . ASP A 1 126 ? -12.412 8.966 14.072 1.00 91.75 126 ASP A CA 1
ATOM 917 C C . ASP A 1 126 ? -10.950 8.631 14.419 1.00 91.75 126 ASP A C 1
ATOM 919 O O . ASP A 1 126 ? -10.674 7.990 15.426 1.00 91.75 126 ASP A O 1
ATOM 923 N N . ASP A 1 127 ? -9.997 9.097 13.604 1.00 93.25 127 ASP A N 1
ATOM 924 C CA . ASP A 1 127 ? -8.554 8.847 13.730 1.00 93.25 127 ASP A CA 1
ATOM 925 C C . ASP A 1 127 ? -8.161 7.353 13.690 1.00 93.25 127 ASP A C 1
ATOM 927 O O . ASP A 1 127 ? -7.116 6.951 14.213 1.00 93.25 127 ASP A O 1
ATOM 931 N N . GLN A 1 128 ? -8.950 6.535 12.989 1.00 92.38 128 GLN A N 1
ATOM 932 C CA . GLN A 1 128 ? -8.819 5.078 12.945 1.00 92.38 128 GLN A CA 1
ATOM 933 C C . GLN A 1 128 ? -8.310 4.547 11.601 1.00 92.38 128 GLN A C 1
ATOM 935 O O . GLN A 1 128 ? -8.658 5.027 10.520 1.00 92.38 128 GLN A O 1
ATOM 940 N N . LEU A 1 129 ? -7.515 3.474 11.647 1.00 95.31 129 LEU A N 1
ATOM 941 C CA . LEU A 1 129 ? -7.233 2.668 10.459 1.00 95.31 129 LEU A CA 1
ATOM 942 C C . LEU A 1 129 ? -8.363 1.652 10.282 1.00 95.31 129 LEU A C 1
ATOM 944 O O . LEU A 1 129 ? -8.602 0.852 11.177 1.00 95.31 129 LEU A O 1
ATOM 948 N N . GLN A 1 130 ? -9.026 1.640 9.130 1.00 95.56 130 GLN A N 1
ATOM 949 C CA . GLN A 1 130 ? -10.149 0.744 8.861 1.00 95.56 130 GLN A CA 1
ATOM 950 C C . GLN A 1 130 ? -9.875 -0.139 7.639 1.00 95.56 130 GLN A C 1
ATOM 952 O O . GLN A 1 130 ? -9.249 0.287 6.663 1.00 95.56 130 GLN A O 1
ATOM 957 N N . ALA A 1 131 ? -10.389 -1.367 7.666 1.00 96.69 131 ALA A N 1
ATOM 958 C CA . ALA A 1 131 ? -10.454 -2.255 6.514 1.00 96.69 131 ALA A CA 1
ATOM 959 C C . ALA A 1 131 ? -11.895 -2.586 6.153 1.00 96.69 131 ALA A C 1
ATOM 961 O O . ALA A 1 131 ? -12.723 -2.863 7.016 1.00 96.69 131 ALA A O 1
ATOM 962 N N . TYR A 1 132 ? -12.179 -2.653 4.859 1.00 97.38 132 TYR A N 1
ATOM 963 C CA . TYR A 1 132 ? -13.449 -3.168 4.382 1.00 97.38 132 TYR A CA 1
ATOM 964 C C . TYR A 1 132 ? -13.391 -4.695 4.315 1.00 97.38 132 TYR A C 1
ATOM 966 O O . TYR A 1 132 ? -12.694 -5.272 3.474 1.00 97.38 132 TYR A O 1
ATOM 974 N N . ILE A 1 133 ? -14.108 -5.367 5.211 1.00 96.12 133 ILE A N 1
ATOM 975 C CA . ILE A 1 133 ? -14.116 -6.823 5.361 1.00 96.12 133 ILE A CA 1
ATOM 976 C C . ILE A 1 133 ? -15.566 -7.297 5.364 1.00 96.12 133 ILE A C 1
ATOM 978 O O . ILE A 1 133 ? -16.406 -6.785 6.096 1.00 96.12 133 ILE A O 1
ATOM 982 N N . ALA A 1 134 ? -15.857 -8.302 4.535 1.00 94.88 134 ALA A N 1
ATOM 983 C CA . ALA A 1 134 ? -17.171 -8.939 4.454 1.00 94.88 134 ALA A CA 1
ATOM 984 C C . ALA A 1 134 ? -18.356 -7.962 4.281 1.00 94.88 134 ALA A C 1
ATOM 986 O O . ALA A 1 134 ? -19.463 -8.255 4.725 1.00 94.88 134 ALA A O 1
ATOM 987 N N . GLY A 1 135 ? -18.147 -6.836 3.591 1.00 94.88 135 GLY A N 1
ATOM 988 C CA . GLY A 1 135 ? -19.205 -5.857 3.327 1.00 94.88 135 GLY A CA 1
ATOM 989 C C . GLY A 1 135 ? -19.267 -4.663 4.290 1.00 94.88 135 GLY A C 1
ATOM 990 O O . GLY A 1 135 ? -20.106 -3.785 4.082 1.00 94.88 135 GLY A O 1
ATOM 991 N N . THR A 1 136 ? -18.383 -4.594 5.287 1.00 95.00 136 THR A N 1
ATOM 992 C CA . THR A 1 136 ? -18.420 -3.574 6.347 1.00 95.00 136 THR A CA 1
ATOM 993 C C . THR A 1 136 ? -17.031 -2.985 6.581 1.00 95.00 136 THR A C 1
ATOM 995 O O . THR A 1 136 ? -16.035 -3.700 6.484 1.00 95.00 136 THR A O 1
ATOM 998 N N . TRP A 1 137 ? -16.951 -1.689 6.888 1.00 95.50 137 TRP A N 1
ATOM 999 C CA . TRP A 1 137 ? -15.722 -1.080 7.399 1.00 95.50 137 TRP A CA 1
ATOM 1000 C C . TRP A 1 137 ? -15.523 -1.487 8.858 1.00 95.50 137 TRP A C 1
ATOM 1002 O O . TRP A 1 137 ? -16.416 -1.309 9.680 1.00 95.50 137 TRP A O 1
ATOM 1012 N N . ILE A 1 138 ? -14.378 -2.096 9.145 1.00 93.56 138 ILE A N 1
ATOM 1013 C CA . ILE A 1 138 ? -13.987 -2.586 10.463 1.00 93.56 138 ILE A CA 1
ATOM 1014 C C . ILE A 1 138 ? -12.713 -1.856 10.864 1.00 93.56 138 ILE A C 1
ATOM 1016 O O . ILE A 1 138 ? -11.758 -1.802 10.088 1.00 93.56 138 ILE A O 1
ATOM 1020 N N . GLU A 1 139 ? -12.693 -1.320 12.074 1.00 92.38 139 GLU A N 1
ATOM 1021 C CA . GLU A 1 139 ? -11.502 -0.738 12.683 1.00 92.38 139 GLU A CA 1
ATOM 1022 C C . GLU A 1 139 ? -10.428 -1.813 12.898 1.00 92.38 139 GLU A C 1
ATOM 1024 O O . GLU A 1 139 ? -10.700 -2.924 13.350 1.00 92.38 139 GLU A O 1
ATOM 1029 N N . LEU A 1 140 ? -9.190 -1.490 12.540 1.00 88.62 140 LEU A N 1
ATOM 1030 C CA . LEU A 1 140 ? -8.026 -2.366 12.667 1.00 88.62 140 LEU A CA 1
ATOM 1031 C C . LEU A 1 140 ? -7.223 -2.091 13.946 1.00 88.62 140 LEU A C 1
ATOM 1033 O O . LEU A 1 140 ? -6.039 -2.432 13.998 1.00 88.62 140 LEU A O 1
ATOM 1037 N N . GLU A 1 141 ? -7.824 -1.445 14.949 1.00 80.06 141 GLU A N 1
ATOM 1038 C CA . GLU A 1 141 ? -7.136 -1.116 16.195 1.00 80.06 141 GLU A CA 1
ATOM 1039 C C . GLU A 1 141 ? -6.454 -2.346 16.827 1.00 80.06 141 GLU A C 1
ATOM 1041 O O . GLU A 1 141 ? -6.935 -3.483 16.803 1.00 80.06 141 GLU A O 1
ATOM 1046 N N . SER A 1 142 ? -5.266 -2.076 17.368 1.00 59.78 142 SER A N 1
ATOM 1047 C CA . SER A 1 142 ? -4.345 -3.016 17.990 1.00 59.78 142 SER A CA 1
ATOM 1048 C C . SER A 1 142 ? -4.972 -3.766 19.166 1.00 59.78 142 SER A C 1
ATOM 1050 O O . SER A 1 142 ? -5.377 -3.175 20.162 1.00 59.78 142 SER A O 1
ATOM 1052 N N . ALA A 1 143 ? -4.881 -5.096 19.115 1.00 51.09 143 ALA A N 1
ATOM 1053 C CA . ALA A 1 143 ? -5.025 -5.976 20.266 1.00 51.09 143 ALA A CA 1
ATOM 1054 C C . ALA A 1 143 ? -4.237 -5.448 21.483 1.00 51.09 143 ALA A C 1
ATOM 1056 O O . ALA A 1 143 ? -3.024 -5.241 21.405 1.00 51.09 143 ALA A O 1
ATOM 1057 N N . GLY A 1 144 ? -4.911 -5.260 22.617 1.00 52.19 144 GLY A N 1
ATOM 1058 C CA . GLY A 1 144 ? -4.235 -4.949 23.879 1.00 52.19 144 GLY A CA 1
ATOM 1059 C C . GLY A 1 144 ? -5.153 -4.500 25.006 1.00 52.19 144 GLY A C 1
ATOM 1060 O O . GLY A 1 144 ? -4.891 -4.832 26.160 1.00 52.19 144 GLY A O 1
ATOM 1061 N N . MET A 1 145 ? -6.252 -3.822 24.689 1.00 55.28 145 MET A N 1
ATOM 1062 C CA . MET A 1 145 ? -7.308 -3.541 25.656 1.00 55.28 145 MET A CA 1
ATOM 1063 C C . MET A 1 145 ? -8.616 -4.099 25.117 1.00 55.28 145 MET A C 1
ATOM 1065 O O . MET A 1 145 ? -8.994 -3.842 23.981 1.00 55.28 145 MET A O 1
ATOM 1069 N N . VAL A 1 146 ? -9.266 -4.931 25.929 1.00 62.34 146 VAL A N 1
ATOM 1070 C CA . VAL A 1 146 ? -10.680 -5.233 25.731 1.00 62.34 146 VAL A CA 1
ATOM 1071 C C . VAL A 1 146 ? -11.399 -3.938 26.081 1.00 62.34 146 VAL A C 1
ATOM 1073 O O . VAL A 1 146 ? -11.325 -3.509 27.233 1.00 62.34 146 VAL A O 1
ATOM 1076 N N . ASP A 1 147 ? -12.008 -3.292 25.090 1.00 64.69 147 ASP A N 1
ATOM 1077 C CA . ASP A 1 147 ? -12.950 -2.214 25.356 1.00 64.69 147 ASP A CA 1
ATOM 1078 C C . ASP A 1 147 ? -14.135 -2.813 26.118 1.00 64.69 147 ASP A C 1
ATOM 1080 O O . ASP A 1 147 ? -14.817 -3.715 25.633 1.00 64.69 147 ASP A O 1
ATOM 1084 N N . ILE A 1 148 ? -14.294 -2.369 27.360 1.00 64.38 148 ILE A N 1
ATOM 1085 C CA . ILE A 1 148 ? -15.363 -2.783 28.268 1.00 64.38 148 ILE A CA 1
ATOM 1086 C C . ILE A 1 148 ? -16.276 -1.610 28.627 1.00 64.38 148 ILE A C 1
ATOM 1088 O O . ILE A 1 148 ? -17.104 -1.739 29.526 1.00 64.38 148 ILE A O 1
ATOM 1092 N N . SER A 1 149 ? -16.111 -0.463 27.959 1.00 63.56 149 SER A N 1
ATOM 1093 C CA . SER A 1 149 ? -16.796 0.784 28.311 1.00 63.56 149 SER A CA 1
ATOM 1094 C C . SER A 1 149 ? -18.325 0.694 28.184 1.00 63.56 149 SER A C 1
ATOM 1096 O O . SER A 1 149 ? -19.035 1.386 28.915 1.00 63.56 149 SER A O 1
ATOM 1098 N N . ASP A 1 150 ? -18.831 -0.232 27.364 1.00 59.00 150 ASP A N 1
ATOM 1099 C CA . ASP A 1 150 ? -20.264 -0.509 27.200 1.00 59.00 150 ASP A CA 1
ATOM 1100 C C . ASP A 1 150 ? -20.794 -1.675 28.076 1.00 59.00 150 ASP A C 1
ATOM 1102 O O . ASP A 1 150 ? -22.010 -1.858 28.216 1.00 59.00 150 ASP A O 1
ATOM 1106 N N . ASP A 1 151 ? -19.920 -2.451 28.729 1.00 61.03 151 ASP A N 1
ATOM 1107 C CA . ASP A 1 151 ? -20.276 -3.671 29.470 1.00 61.03 151 ASP A CA 1
ATOM 1108 C C . ASP A 1 151 ? -20.398 -3.424 30.988 1.00 61.03 151 ASP A C 1
ATOM 1110 O O . ASP A 1 151 ? -19.514 -3.712 31.794 1.00 61.03 151 ASP A O 1
ATOM 1114 N N . THR A 1 152 ? -21.572 -2.957 31.415 1.00 54.84 152 THR A N 1
ATOM 1115 C CA . THR A 1 152 ? -21.886 -2.558 32.810 1.00 54.84 152 THR A CA 1
ATOM 1116 C C . THR A 1 152 ? -21.851 -3.661 33.892 1.00 54.84 152 THR A C 1
ATOM 1118 O O . THR A 1 152 ? -22.123 -3.363 35.053 1.00 54.84 152 THR A O 1
ATOM 1121 N N . ASN A 1 153 ? -21.522 -4.923 33.575 1.00 54.31 153 ASN A N 1
ATOM 1122 C CA . ASN A 1 153 ? -21.677 -6.072 34.496 1.00 54.31 153 ASN A CA 1
ATOM 1123 C C . ASN A 1 153 ? -20.495 -7.066 34.534 1.00 54.31 153 ASN A C 1
ATOM 1125 O O . ASN A 1 153 ? -20.676 -8.252 34.830 1.00 54.31 153 ASN A O 1
ATOM 1129 N N . LEU A 1 154 ? -19.268 -6.629 34.255 1.00 63.47 154 LEU A N 1
ATOM 1130 C CA . LEU A 1 154 ? -18.108 -7.524 34.307 1.00 63.47 154 LEU A CA 1
ATOM 1131 C C . LEU A 1 154 ? -17.739 -7.920 35.743 1.00 63.47 154 LEU A C 1
ATOM 1133 O O . LEU A 1 154 ? -17.430 -7.090 36.595 1.00 63.47 154 LEU A O 1
ATOM 1137 N N . THR A 1 155 ? -17.713 -9.227 36.004 1.00 59.78 155 THR A N 1
ATOM 1138 C CA . THR A 1 155 ? -17.142 -9.781 37.238 1.00 59.78 155 THR A CA 1
ATOM 1139 C C . THR A 1 155 ? -15.660 -10.063 37.006 1.00 59.78 155 THR A C 1
ATOM 1141 O O . THR A 1 155 ? -15.311 -10.958 36.238 1.00 59.78 155 THR A O 1
ATOM 1144 N N . ALA A 1 156 ? -14.772 -9.314 37.663 1.00 56.22 156 ALA A N 1
ATOM 1145 C CA . ALA A 1 156 ? -13.335 -9.564 37.592 1.00 56.22 156 ALA A CA 1
ATOM 1146 C C . ALA A 1 156 ? -12.986 -10.932 38.216 1.00 56.22 156 ALA A C 1
ATOM 1148 O O . ALA A 1 156 ? -13.279 -11.192 39.384 1.00 56.22 156 ALA A O 1
ATOM 1149 N N . GLY A 1 157 ? -12.354 -11.815 37.438 1.00 55.62 157 GLY A N 1
ATOM 1150 C CA . GLY A 1 157 ? -11.739 -13.043 37.950 1.00 55.62 157 GLY A CA 1
ATOM 1151 C C . GLY A 1 157 ? -10.438 -12.768 38.719 1.00 55.62 157 GLY A C 1
ATOM 1152 O O . GLY A 1 157 ? -9.923 -11.650 38.741 1.00 55.62 157 GLY A O 1
ATOM 1153 N N . THR A 1 158 ? -9.854 -13.798 39.336 1.00 47.38 158 THR A N 1
ATOM 1154 C CA . THR A 1 158 ? -8.543 -13.692 40.005 1.00 47.38 158 THR A CA 1
ATOM 1155 C C . THR A 1 158 ? -7.453 -13.228 39.035 1.00 47.38 158 THR A C 1
ATOM 1157 O O . THR A 1 158 ? -7.181 -13.909 38.050 1.00 47.38 158 THR A O 1
ATOM 1160 N N . GLY A 1 159 ? -6.806 -12.100 39.349 1.00 48.19 159 GLY A N 1
ATOM 1161 C CA . GLY A 1 159 ? -5.737 -11.501 38.538 1.00 48.19 159 GLY A CA 1
ATOM 1162 C C . GLY A 1 159 ? -6.179 -10.346 37.632 1.00 48.19 159 GLY A C 1
ATOM 1163 O O . GLY A 1 159 ? -5.338 -9.796 36.929 1.00 48.19 159 GLY A O 1
ATOM 1164 N N . ILE A 1 160 ? -7.460 -9.961 37.658 1.00 58.25 160 ILE A N 1
ATOM 1165 C CA . ILE A 1 160 ? -7.987 -8.822 36.895 1.00 58.25 160 ILE A CA 1
ATOM 1166 C C . ILE A 1 160 ? -8.173 -7.617 37.828 1.00 58.25 160 ILE A C 1
ATOM 1168 O O . ILE A 1 160 ? -8.913 -7.695 38.808 1.00 58.25 160 ILE A O 1
ATOM 1172 N N . THR A 1 161 ? -7.519 -6.499 37.503 1.00 54.69 161 THR A N 1
ATOM 1173 C CA . THR A 1 161 ? -7.680 -5.205 38.185 1.00 54.69 161 THR A CA 1
ATOM 1174 C C . THR A 1 161 ? -8.438 -4.252 37.265 1.00 54.69 161 THR A C 1
ATOM 1176 O O . THR A 1 161 ? -7.898 -3.829 36.246 1.00 54.69 161 THR A O 1
ATOM 1179 N N . ILE A 1 162 ? -9.671 -3.892 37.625 1.00 62.47 162 ILE A N 1
ATOM 1180 C CA . ILE A 1 162 ? -10.449 -2.860 36.926 1.00 62.47 162 ILE A CA 1
ATOM 1181 C C . ILE A 1 162 ? -10.130 -1.519 37.594 1.00 62.47 162 ILE A C 1
ATOM 1183 O O . ILE A 1 162 ? -10.457 -1.312 38.761 1.00 62.47 162 ILE A O 1
ATOM 1187 N N . THR A 1 163 ? -9.455 -0.622 36.874 1.00 54.97 163 THR A N 1
ATOM 1188 C CA . THR A 1 163 ? -9.146 0.739 37.344 1.00 54.97 163 THR A CA 1
ATOM 1189 C C . THR A 1 163 ? -9.648 1.699 36.278 1.00 54.97 163 THR A C 1
ATOM 1191 O O . THR A 1 163 ? -8.969 1.892 35.276 1.00 54.97 163 THR A O 1
ATOM 1194 N N . GLY A 1 164 ? -10.854 2.244 36.428 1.00 54.16 164 GLY A N 1
ATOM 1195 C CA . GLY A 1 164 ? -11.390 3.136 35.396 1.00 54.16 164 GLY A CA 1
ATOM 1196 C C . GLY A 1 164 ? -12.842 3.527 35.582 1.00 54.16 164 GLY A C 1
ATOM 1197 O O . GLY A 1 164 ? -13.138 4.714 35.531 1.00 54.16 164 GLY A O 1
ATOM 1198 N N . ASP A 1 165 ? -13.710 2.581 35.932 1.00 48.34 165 ASP A N 1
ATOM 1199 C CA . ASP A 1 165 ? -15.130 2.887 36.080 1.00 48.34 165 ASP A CA 1
ATOM 1200 C C . ASP A 1 165 ? -15.508 2.946 37.552 1.00 48.34 165 ASP A C 1
ATOM 1202 O O . ASP A 1 165 ? -15.313 2.016 38.336 1.00 48.34 165 ASP A O 1
ATOM 1206 N N . THR A 1 166 ? -15.990 4.114 37.951 1.00 49.16 166 THR A N 1
ATOM 1207 C CA . THR A 1 166 ? -16.410 4.396 39.318 1.00 49.16 166 THR A CA 1
ATOM 1208 C C . THR A 1 166 ? -17.507 3.411 39.722 1.00 49.16 166 THR A C 1
ATOM 1210 O O . THR A 1 166 ? -18.639 3.516 39.258 1.00 49.16 166 THR A O 1
ATOM 1213 N N . VAL A 1 167 ? -17.209 2.484 40.637 1.00 55.75 167 VAL A N 1
ATOM 1214 C CA . VAL A 1 167 ? -18.246 1.731 41.351 1.00 55.75 167 VAL A CA 1
ATOM 1215 C C . VAL A 1 167 ? -18.897 2.687 42.350 1.00 55.75 167 VAL A C 1
ATOM 1217 O O . VAL A 1 167 ? -18.440 2.850 43.481 1.00 55.75 167 VAL A O 1
ATOM 1220 N N . ALA A 1 168 ? -19.959 3.362 41.915 1.00 51.31 168 ALA A N 1
ATOM 1221 C CA . ALA A 1 168 ? -20.818 4.143 42.792 1.00 51.31 168 ALA A CA 1
ATOM 1222 C C . ALA A 1 168 ? -21.689 3.194 43.633 1.00 51.31 168 ALA A C 1
ATOM 1224 O O . ALA A 1 168 ? -22.834 2.906 43.292 1.00 51.31 168 ALA A O 1
ATOM 1225 N N . VAL A 1 169 ? -21.158 2.704 44.754 1.00 54.59 169 VAL A N 1
ATOM 1226 C CA . VAL A 1 169 ? -21.997 2.155 45.828 1.00 54.59 169 VAL A CA 1
ATOM 1227 C C . VAL A 1 169 ? -22.549 3.324 46.635 1.00 54.59 169 VAL A C 1
ATOM 1229 O O . VAL A 1 169 ? -21.861 3.870 47.492 1.00 54.59 169 VAL A O 1
ATOM 1232 N N . GLN A 1 170 ? -23.775 3.753 46.324 1.00 49.84 170 GLN A N 1
ATOM 1233 C CA . GLN A 1 170 ? -24.396 4.878 47.032 1.00 49.84 170 GLN A CA 1
ATOM 1234 C C . GLN A 1 170 ? -24.655 4.567 48.511 1.00 49.84 170 GLN A C 1
ATOM 1236 O O . GLN A 1 170 ? -24.502 5.463 49.328 1.00 49.84 170 GLN A O 1
ATOM 1241 N N . ASP A 1 171 ? -24.927 3.312 48.882 1.00 48.75 171 ASP A N 1
ATOM 1242 C CA . ASP A 1 171 ? -25.260 2.959 50.263 1.00 48.75 171 ASP A CA 1
ATOM 1243 C C . ASP A 1 171 ? -24.790 1.539 50.607 1.00 48.75 171 ASP A C 1
ATOM 1245 O O . ASP A 1 171 ? -25.457 0.556 50.299 1.00 48.75 171 ASP A O 1
ATOM 1249 N N . ILE A 1 172 ? -23.644 1.407 51.281 1.00 57.31 172 ILE A N 1
ATOM 1250 C CA . ILE A 1 172 ? -23.346 0.183 52.055 1.00 57.31 172 ILE A CA 1
ATOM 1251 C C . ILE A 1 172 ? -23.698 0.361 53.541 1.00 57.31 172 ILE A C 1
ATOM 1253 O O . ILE A 1 172 ? -23.708 -0.623 54.273 1.00 57.31 172 ILE A O 1
ATOM 1257 N N . TYR A 1 173 ? -24.040 1.569 54.018 1.00 59.00 173 TYR A N 1
ATOM 1258 C CA . TYR A 1 173 ? -24.011 1.814 55.467 1.00 59.00 173 TYR A CA 1
ATOM 1259 C C . TYR A 1 173 ? -25.239 2.360 56.190 1.00 59.00 173 TYR A C 1
ATOM 1261 O O . TYR A 1 173 ? -25.170 2.414 57.418 1.00 59.00 173 TYR A O 1
ATOM 1269 N N . VAL A 1 174 ? -26.374 2.682 55.563 1.00 58.47 174 VAL A N 1
ATOM 1270 C CA . VAL A 1 174 ? -27.571 2.987 56.371 1.00 58.47 174 VAL A CA 1
ATOM 1271 C C . VAL A 1 174 ? -28.852 2.593 55.645 1.00 58.47 174 VAL A C 1
ATOM 1273 O O . VAL A 1 174 ? -29.182 3.152 54.609 1.00 58.47 174 VAL A O 1
ATOM 1276 N N . LEU A 1 175 ? -29.601 1.655 56.223 1.00 68.38 175 LEU A N 1
ATOM 1277 C CA . LEU A 1 175 ? -31.026 1.504 55.930 1.00 68.38 175 LEU A CA 1
ATOM 1278 C C . LEU A 1 175 ? -31.720 2.839 56.245 1.00 68.38 175 LEU A C 1
ATOM 1280 O O . LEU A 1 175 ? -31.549 3.390 57.334 1.00 68.38 175 LEU A O 1
ATOM 1284 N N . THR A 1 176 ? -32.495 3.369 55.313 1.00 63.22 176 THR A N 1
ATOM 1285 C CA . THR A 1 176 ? -33.310 4.571 55.501 1.00 63.22 176 THR A CA 1
ATOM 1286 C C . THR A 1 176 ? -34.660 4.242 56.157 1.00 63.22 176 THR A C 1
ATOM 1288 O O . THR A 1 176 ? -35.012 3.084 56.396 1.00 63.22 176 THR A O 1
ATOM 1291 N N . ALA A 1 177 ? -35.430 5.272 56.527 1.00 63.31 177 ALA A N 1
ATOM 1292 C CA . ALA A 1 177 ? -36.725 5.086 57.178 1.00 63.31 177 ALA A CA 1
ATOM 1293 C C . ALA A 1 177 ? -37.725 4.380 56.244 1.00 63.31 177 ALA A C 1
ATOM 1295 O O . ALA A 1 177 ? -38.113 4.932 55.218 1.00 63.31 177 ALA A O 1
ATOM 1296 N N . GLY A 1 178 ? -38.188 3.194 56.648 1.00 65.25 178 GLY A N 1
ATOM 1297 C CA . GLY A 1 178 ? -39.131 2.375 55.876 1.00 65.25 178 GLY A CA 1
ATOM 1298 C C . GLY A 1 178 ? -38.508 1.130 55.246 1.00 65.25 178 GLY A C 1
ATOM 1299 O O . GLY A 1 178 ? -39.249 0.261 54.785 1.00 65.25 178 GLY A O 1
ATOM 1300 N N . ASP A 1 179 ? -37.183 0.996 55.287 1.00 73.88 179 ASP A N 1
ATOM 1301 C CA . ASP A 1 179 ? -36.511 -0.199 54.790 1.00 73.88 179 ASP A CA 1
ATOM 1302 C C . ASP A 1 179 ? -36.798 -1.416 55.681 1.00 73.88 179 ASP A C 1
ATOM 1304 O O . ASP A 1 179 ? -36.875 -1.331 56.910 1.00 73.88 179 ASP A O 1
ATOM 1308 N N . THR A 1 180 ? -36.962 -2.577 55.047 1.00 67.88 180 THR A N 1
ATOM 1309 C CA . THR A 1 180 ? -37.179 -3.867 55.714 1.00 67.88 180 THR A CA 1
ATOM 1310 C C . THR A 1 180 ? -36.041 -4.814 55.366 1.00 67.88 180 THR A C 1
ATOM 1312 O O . THR A 1 180 ? -35.761 -5.058 54.196 1.00 67.88 180 THR A O 1
ATOM 1315 N N . MET A 1 181 ? -35.390 -5.3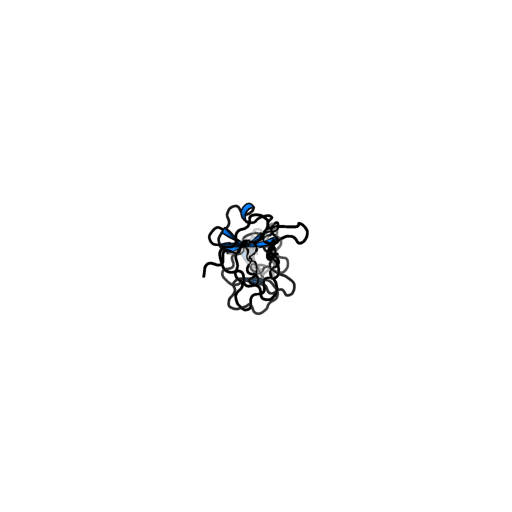82 56.381 1.00 70.69 181 MET A N 1
ATOM 1316 C CA . MET A 1 181 ? -34.453 -6.486 56.182 1.00 70.69 181 MET A CA 1
ATOM 1317 C C . MET A 1 181 ? -35.195 -7.819 56.262 1.00 70.69 181 MET A C 1
ATOM 1319 O O . MET A 1 181 ? -35.941 -8.063 57.210 1.00 70.69 181 MET A O 1
ATOM 1323 N N . THR A 1 182 ? -34.936 -8.711 55.310 1.00 62.22 182 THR A N 1
ATOM 1324 C CA . THR A 1 182 ? -35.270 -10.136 55.424 1.00 62.22 182 THR A CA 1
ATOM 1325 C C . THR A 1 182 ? -33.988 -10.923 55.681 1.00 62.22 182 THR A C 1
ATOM 1327 O O . THR A 1 182 ? -33.113 -10.957 54.819 1.00 62.22 182 THR A O 1
ATOM 1330 N N . GLY A 1 183 ? -33.864 -11.547 56.855 1.00 67.56 183 GLY A N 1
ATOM 1331 C CA . GLY A 1 183 ? -32.683 -12.320 57.259 1.00 67.56 183 GLY A CA 1
AT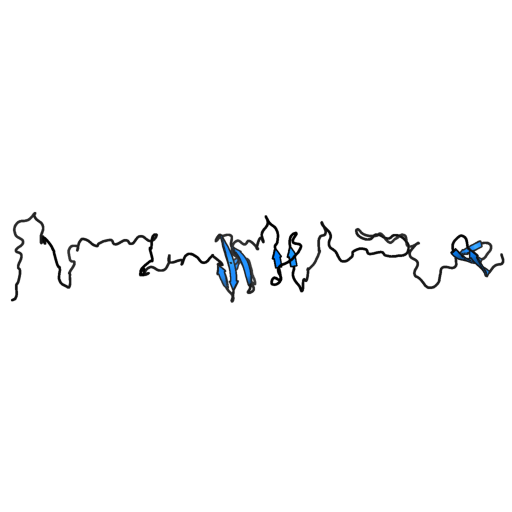OM 1332 C C . GLY A 1 183 ? -32.149 -11.929 58.640 1.00 67.56 183 GLY A C 1
ATOM 1333 O O . GLY A 1 183 ? -32.740 -11.105 59.335 1.00 67.56 183 GLY A O 1
ATOM 1334 N N . ASN A 1 184 ? -31.030 -12.538 59.040 1.00 73.88 184 ASN A N 1
ATOM 1335 C CA . ASN A 1 184 ? -30.399 -12.281 60.335 1.00 73.88 184 ASN A CA 1
ATOM 1336 C C . ASN A 1 184 ? -29.412 -11.110 60.235 1.00 73.88 184 ASN A C 1
ATOM 1338 O O . ASN A 1 184 ? -28.533 -11.116 59.376 1.00 73.88 184 ASN A O 1
ATOM 1342 N N . LEU A 1 185 ? -29.506 -10.157 61.162 1.00 78.62 185 LEU A N 1
ATOM 1343 C CA . LEU A 1 185 ? -28.487 -9.133 61.384 1.00 78.62 185 LEU A CA 1
ATOM 1344 C C . LEU A 1 185 ? -27.515 -9.632 62.470 1.00 78.62 185 LEU A C 1
ATOM 1346 O O . LEU A 1 185 ? -27.906 -9.758 63.628 1.00 78.62 185 LEU A O 1
ATOM 1350 N N . ASN A 1 186 ? -26.265 -9.933 62.103 1.00 74.81 186 ASN A N 1
ATOM 1351 C CA . ASN A 1 186 ? -25.204 -10.258 63.064 1.00 74.81 186 ASN A CA 1
ATOM 1352 C C . ASN A 1 186 ? -24.416 -8.989 63.412 1.00 74.81 186 ASN A C 1
ATOM 1354 O O . ASN A 1 186 ? -23.930 -8.304 62.514 1.00 74.81 186 ASN A O 1
ATOM 1358 N N . VAL A 1 187 ? -24.292 -8.672 64.700 1.00 78.06 187 VAL A N 1
ATOM 1359 C CA . VAL A 1 187 ? -23.621 -7.455 65.181 1.00 78.06 187 VAL A CA 1
ATOM 1360 C C . VAL A 1 187 ? -22.568 -7.870 66.194 1.00 78.06 187 VAL A C 1
ATOM 1362 O O . VAL A 1 187 ? -22.902 -8.321 67.285 1.00 78.06 187 VAL A O 1
ATOM 1365 N N . ASP A 1 188 ? -21.296 -7.708 65.835 1.00 72.81 188 ASP A N 1
ATOM 1366 C CA . ASP A 1 188 ? -20.175 -8.237 66.626 1.00 72.81 188 ASP A CA 1
ATOM 1367 C C . ASP A 1 188 ? -19.878 -7.419 67.899 1.00 72.81 188 ASP A C 1
ATOM 1369 O O . ASP A 1 188 ? -19.073 -7.835 68.732 1.00 72.81 188 ASP A O 1
ATOM 1373 N N . ALA A 1 189 ? -20.513 -6.250 68.065 1.00 74.94 189 ALA A N 1
ATOM 1374 C CA . ALA A 1 189 ? -20.292 -5.364 69.209 1.00 74.94 189 ALA A CA 1
ATOM 1375 C C . ALA A 1 189 ? -21.594 -4.826 69.829 1.00 74.94 189 ALA A C 1
ATOM 1377 O O . ALA A 1 189 ? -22.052 -5.342 70.846 1.00 74.94 189 ALA A O 1
ATOM 1378 N N . GLN A 1 190 ? -22.183 -3.769 69.257 1.00 70.81 190 GLN A N 1
ATOM 1379 C CA . GLN A 1 190 ? -23.350 -3.087 69.823 1.00 70.81 190 GLN A CA 1
ATOM 1380 C C . GLN A 1 190 ? -24.338 -2.693 68.724 1.00 70.81 190 GLN A C 1
ATOM 1382 O O . GLN A 1 190 ? -23.981 -1.984 67.787 1.00 70.81 190 GLN A O 1
ATOM 1387 N N . MET A 1 191 ? -25.596 -3.108 68.879 1.00 77.81 191 MET A N 1
ATOM 1388 C CA . MET A 1 191 ? -26.715 -2.597 68.089 1.00 77.81 191 MET A CA 1
ATOM 1389 C C . MET A 1 191 ? -27.404 -1.478 68.866 1.00 77.81 191 MET A C 1
ATOM 1391 O O . MET A 1 191 ? -27.885 -1.703 69.976 1.00 77.81 191 MET A O 1
ATOM 1395 N N . VAL A 1 192 ? -27.462 -0.278 68.292 1.00 70.56 192 VAL A N 1
ATOM 1396 C CA . VAL A 1 192 ? -28.261 0.827 68.838 1.00 70.56 192 VAL A CA 1
ATOM 1397 C C . VAL A 1 192 ? -29.555 0.901 68.039 1.00 70.56 192 VAL A C 1
ATOM 1399 O O . VAL A 1 192 ? -29.539 1.251 66.863 1.00 70.56 192 VAL A O 1
ATOM 1402 N N . ILE A 1 193 ? -30.673 0.547 68.671 1.00 72.06 193 ILE A N 1
ATOM 1403 C CA . ILE A 1 193 ? -32.012 0.682 68.087 1.00 72.06 193 ILE A CA 1
ATOM 1404 C C . ILE A 1 193 ? -32.670 1.916 68.703 1.00 72.06 193 ILE A C 1
ATOM 1406 O O . ILE A 1 193 ? -32.856 1.970 69.918 1.00 72.06 193 ILE A O 1
ATOM 1410 N N . GLY A 1 194 ? -33.045 2.882 67.866 1.00 61.47 194 GLY A N 1
ATOM 1411 C CA . GLY A 1 194 ? -33.707 4.121 68.286 1.00 61.47 194 GLY A CA 1
ATOM 1412 C C . GLY A 1 194 ? -32.766 5.327 68.383 1.00 61.47 194 GLY A C 1
ATOM 1413 O O . GLY A 1 194 ? -31.546 5.195 68.469 1.00 61.47 194 GLY A O 1
ATOM 1414 N N . SER A 1 195 ? -33.339 6.533 68.337 1.00 57.75 195 SER A N 1
ATOM 1415 C CA . SER A 1 195 ? -32.595 7.776 68.543 1.00 57.75 195 SER A CA 1
ATOM 1416 C C . SER A 1 195 ? -32.401 8.030 70.039 1.00 57.75 195 SER A C 1
ATOM 1418 O O . SER A 1 195 ? -33.335 7.930 70.830 1.00 57.75 195 SER A O 1
ATOM 1420 N N . GLN A 1 196 ? -31.193 8.417 70.452 1.00 55.50 196 GLN A N 1
ATOM 1421 C CA . GLN A 1 196 ? -30.877 8.722 71.855 1.00 55.50 196 GLN A CA 1
ATOM 1422 C C . GLN A 1 196 ? -31.479 10.067 72.340 1.00 55.50 196 GLN A C 1
ATOM 1424 O O . GLN A 1 196 ? -30.972 10.663 73.286 1.00 55.50 196 GLN A O 1
ATOM 1429 N N . SER A 1 197 ? -32.525 10.591 71.686 1.00 53.09 197 SER A N 1
ATOM 1430 C CA . SER A 1 197 ? -33.032 11.955 71.915 1.00 53.09 197 SER A CA 1
ATOM 1431 C C . SER A 1 197 ? -34.529 12.085 72.221 1.00 53.09 197 SER A C 1
ATOM 1433 O O . SER A 1 197 ? -35.000 13.213 72.354 1.00 53.09 197 SER A O 1
ATOM 1435 N N . ALA A 1 198 ? -35.283 10.997 72.412 1.00 50.16 198 ALA A N 1
ATOM 1436 C CA . ALA A 1 198 ? -36.661 11.091 72.911 1.00 50.16 198 ALA A CA 1
ATOM 1437 C C . ALA A 1 198 ? -36.962 10.007 73.962 1.00 50.16 198 ALA A C 1
ATOM 1439 O O . ALA A 1 198 ? -36.607 8.846 73.747 1.00 50.16 198 ALA A O 1
ATOM 1440 N N . PRO A 1 199 ? -37.596 10.353 75.102 1.00 51.09 199 PRO A N 1
ATOM 1441 C CA . PRO A 1 199 ? -37.940 9.375 76.115 1.00 51.09 199 PRO A CA 1
ATOM 1442 C C . PRO A 1 199 ? -39.146 8.560 75.636 1.00 51.09 199 PRO A C 1
ATOM 1444 O O . PRO A 1 199 ? -40.161 9.113 75.225 1.00 51.09 199 PRO A O 1
ATOM 1447 N N . GLU A 1 200 ? -39.001 7.242 75.734 1.00 58.75 200 GLU A N 1
ATOM 1448 C CA . GLU A 1 200 ? -40.043 6.222 75.573 1.00 58.75 200 GLU A CA 1
ATOM 1449 C C . GLU A 1 200 ? -40.479 5.896 74.139 1.00 58.75 200 GLU A C 1
ATOM 1451 O O . GLU A 1 200 ? -41.608 6.131 73.717 1.00 58.75 200 GLU A O 1
ATOM 1456 N N . VAL A 1 201 ? -39.597 5.195 73.424 1.00 54.62 201 VAL A N 1
ATOM 1457 C CA . VAL A 1 201 ? -40.048 4.145 72.504 1.00 54.62 201 VAL A CA 1
ATOM 1458 C C . VAL A 1 201 ? -39.863 2.816 73.228 1.00 54.62 201 VAL A C 1
ATOM 1460 O O . VAL A 1 201 ? -38.740 2.368 73.453 1.00 54.62 201 VAL A O 1
ATOM 1463 N N . SER A 1 202 ? -40.967 2.205 73.656 1.00 59.16 202 SER A N 1
ATOM 1464 C CA . SER A 1 202 ? -40.962 0.854 74.211 1.00 59.16 202 SER A CA 1
ATOM 1465 C C . SER A 1 202 ? -40.487 -0.120 73.132 1.00 59.16 202 SER A C 1
ATOM 1467 O O . SER A 1 202 ? -41.173 -0.331 72.134 1.00 59.16 202 SER A O 1
ATOM 1469 N N . ILE A 1 203 ? -39.311 -0.717 73.317 1.00 61.41 203 ILE A N 1
ATOM 1470 C CA . ILE A 1 203 ? -38.876 -1.838 72.484 1.00 61.41 203 ILE A CA 1
ATOM 1471 C C . ILE A 1 203 ? -39.679 -3.060 72.946 1.00 61.41 203 ILE A C 1
ATOM 1473 O O . ILE A 1 203 ? -39.419 -3.605 74.017 1.00 61.41 203 ILE A O 1
ATOM 1477 N N . ILE A 1 204 ? -40.675 -3.479 72.164 1.00 58.88 204 ILE A N 1
ATOM 1478 C CA . ILE A 1 204 ? -41.352 -4.764 72.370 1.00 58.88 204 ILE A CA 1
ATOM 1479 C C . ILE A 1 204 ? -40.508 -5.826 71.660 1.00 58.88 204 ILE A C 1
ATOM 1481 O O . ILE A 1 204 ? -40.602 -5.993 70.448 1.00 58.88 204 ILE A O 1
ATOM 1485 N N . LEU A 1 205 ? -39.647 -6.514 72.412 1.00 61.62 205 LEU A N 1
ATOM 1486 C CA . LEU A 1 205 ? -39.042 -7.766 71.962 1.00 61.62 205 LEU A CA 1
ATOM 1487 C C . LEU A 1 205 ? -40.044 -8.886 72.251 1.00 61.62 205 LEU A C 1
ATOM 1489 O O . LEU A 1 205 ? -40.166 -9.318 73.397 1.00 61.62 205 LEU A O 1
ATOM 1493 N N . ASP A 1 206 ? -40.774 -9.339 71.235 1.00 69.12 206 ASP A N 1
ATOM 1494 C CA . ASP A 1 206 ? -41.485 -10.613 71.329 1.00 69.12 206 ASP A CA 1
ATOM 1495 C C . ASP A 1 206 ? -40.467 -11.742 71.129 1.00 69.12 206 ASP A C 1
ATOM 1497 O O . ASP A 1 206 ? -40.105 -12.105 70.010 1.00 69.12 206 ASP A O 1
ATOM 1501 N N . LEU A 1 207 ? -39.911 -12.220 72.240 1.00 68.00 207 LEU A N 1
ATOM 1502 C CA . LEU A 1 207 ? -39.045 -13.391 72.261 1.00 68.00 207 LEU A CA 1
ATOM 1503 C C . LEU A 1 207 ? -39.938 -14.629 72.365 1.00 68.00 207 LEU A C 1
ATOM 1505 O O . LEU A 1 207 ? -40.196 -15.122 73.464 1.00 68.00 207 LEU A O 1
ATOM 1509 N N . SER A 1 208 ? -40.413 -15.142 71.231 1.00 71.94 208 SER A N 1
ATOM 1510 C CA . SER A 1 208 ? -40.973 -16.494 71.204 1.00 71.94 208 SER A CA 1
ATOM 1511 C C . SER A 1 208 ? -39.832 -17.500 71.384 1.00 71.94 208 SER A C 1
ATOM 1513 O O . SER A 1 208 ? -38.895 -17.507 70.582 1.00 71.94 208 SER A O 1
ATOM 1515 N N . ALA A 1 209 ? -39.901 -18.307 72.445 1.00 50.94 209 ALA A N 1
ATOM 1516 C CA . ALA A 1 209 ? -38.995 -19.432 72.686 1.00 50.94 209 ALA A CA 1
ATOM 1517 C C . ALA A 1 209 ? -39.179 -20.561 71.661 1.00 50.94 209 ALA A C 1
ATOM 1519 O O . ALA A 1 209 ? -40.331 -20.763 71.210 1.00 50.94 209 ALA A O 1
#

Secondary structure (DSSP, 8-state):
--TTEEEEETTTTEEEEEETTEEEE---TTS---SS-TT----TT----SSS---S-SS---TT----S----SS-EEESS-SS--TT-SEEE--SS----PEEES-HHHH-SS--TT-EEEESSS--EEEEETTEEEE---TT----TT-TT----TT----SS------SS-PPTT----S----SS----S-TTSS----------